Protein AF-A0A0L0QJC9-F1 (afdb_monomer_lite)

Secondary structure (DSSP, 8-state):
---SSEEEETTEEEEE-TTSPEEEEES-----B--EE-SSS-SPBPEESSTT----BSSEET--TTS----TTSEEEETHHHH--S-TTT-EEB---TTSEEEEEEEEEE--SSEEEEEEEE-TTPPSEEEEEEETT--SGGGEEEEEEE-TT--S-EEEEEE--S---SEEEEEEEEE--GGG-SSTTPEEEEEEEEEEEES--

Sequence (205 aa):
LGDGNVIIDDKGVRIVRPDGAITMQNGLMHNAYAVSADDPYYMTTTKNEVPGAEVGPVFIPGGLYGYKFRARSWYVCLKYSADGSKRKETGYLDVRDGLNAVAFQRYEFVHCARYLIFHYWPHADSGKHSLHVVNGSSDKKEDRIYFQLIEKGTSGIQKCVIDLGKPTFKKRDVTFKIGWVAAWTPSPEEEIIFRMKSVIQTDVL

Structure (mmCIF, N/CA/C/O backbone):
data_A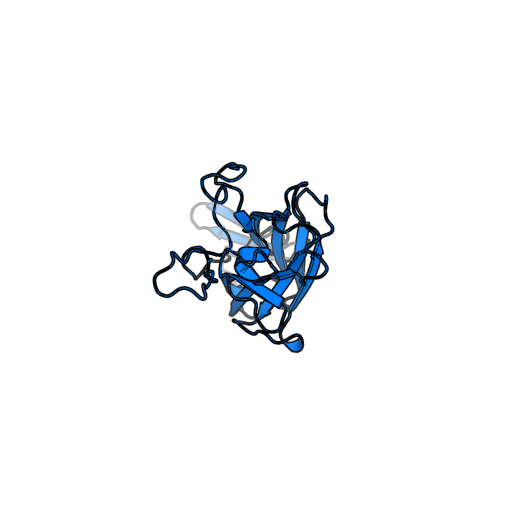F-A0A0L0QJC9-F1
#
_entry.id   AF-A0A0L0QJC9-F1
#
loop_
_atom_site.group_PDB
_atom_site.id
_atom_site.type_symbol
_atom_site.label_atom_id
_atom_site.label_alt_id
_atom_site.label_comp_id
_atom_site.label_asym_id
_atom_site.label_entity_id
_atom_site.label_seq_id
_atom_site.pdbx_PDB_ins_code
_atom_site.Cartn_x
_atom_site.Cartn_y
_atom_site.Cartn_z
_atom_site.occupancy
_atom_site.B_iso_or_equiv
_atom_site.auth_seq_id
_atom_site.auth_comp_id
_atom_site.auth_asym_id
_atom_site.auth_atom_id
_atom_site.pdbx_PDB_model_num
ATOM 1 N N . LEU A 1 1 ? -27.195 -1.781 41.575 1.00 41.09 1 LEU A N 1
ATOM 2 C CA . LEU A 1 1 ? -26.371 -2.682 40.738 1.00 41.09 1 LEU A CA 1
ATOM 3 C C . LEU A 1 1 ? -24.968 -2.094 40.677 1.00 41.09 1 LEU A C 1
ATOM 5 O O . LEU A 1 1 ? -24.803 -1.050 40.066 1.00 41.09 1 LEU A O 1
ATOM 9 N N . GLY A 1 2 ? -24.015 -2.704 41.385 1.00 43.09 2 GLY A N 1
ATOM 10 C CA . GLY A 1 2 ? -22.620 -2.259 41.482 1.00 43.09 2 GLY A CA 1
ATOM 11 C C . GLY A 1 2 ? -22.031 -2.649 42.838 1.00 43.09 2 GLY A C 1
ATOM 12 O O . GLY A 1 2 ? -22.253 -1.956 43.822 1.00 43.09 2 GLY A O 1
ATOM 13 N N . ASP A 1 3 ? -21.342 -3.786 42.892 1.00 50.53 3 ASP A N 1
ATOM 14 C CA . ASP A 1 3 ? -20.887 -4.475 44.112 1.00 50.53 3 ASP A CA 1
ATOM 15 C C . ASP A 1 3 ? -19.594 -3.868 44.701 1.00 50.53 3 ASP A C 1
ATOM 17 O O . ASP A 1 3 ? -18.608 -4.564 44.920 1.00 50.53 3 ASP A O 1
ATOM 21 N N . GLY A 1 4 ? 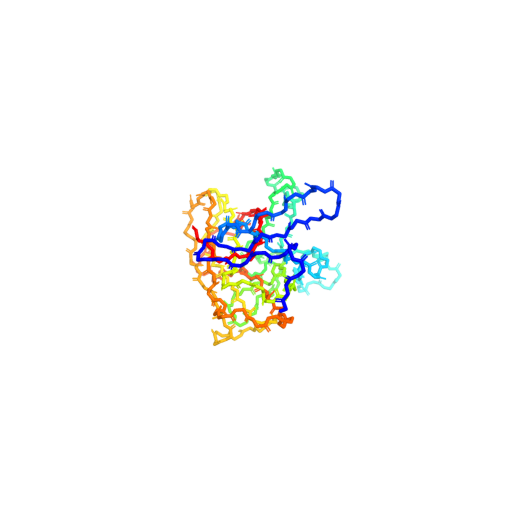-19.526 -2.532 44.818 1.00 54.06 4 GLY A N 1
ATOM 22 C CA . GLY A 1 4 ? -18.354 -1.776 45.311 1.00 54.06 4 GLY A CA 1
ATOM 23 C C . GLY A 1 4 ? -17.086 -1.841 44.436 1.00 54.06 4 GLY A C 1
ATOM 24 O O . GLY A 1 4 ? -16.210 -0.986 44.549 1.00 54.06 4 GLY A O 1
ATOM 25 N N . ASN A 1 5 ? -17.015 -2.809 43.521 1.00 57.03 5 ASN A N 1
ATOM 26 C CA . ASN A 1 5 ? -15.857 -3.135 42.689 1.00 57.03 5 ASN A CA 1
ATOM 27 C C . ASN A 1 5 ? -15.868 -2.461 41.313 1.00 57.03 5 ASN A C 1
ATOM 29 O O . ASN A 1 5 ? -14.895 -2.573 40.573 1.00 57.03 5 ASN A O 1
ATOM 33 N N . VAL A 1 6 ? -16.949 -1.761 40.963 1.00 53.41 6 VAL A N 1
ATOM 34 C CA . VAL A 1 6 ? -17.070 -0.987 39.722 1.00 53.41 6 VAL A CA 1
ATOM 35 C C . VAL A 1 6 ? -17.576 0.403 40.076 1.00 53.41 6 VAL A C 1
ATOM 37 O O . VAL A 1 6 ? -18.687 0.544 40.584 1.00 53.41 6 VAL A O 1
ATOM 40 N N . ILE A 1 7 ? -16.759 1.420 39.812 1.00 64.50 7 ILE A N 1
ATOM 41 C CA . ILE A 1 7 ? -17.127 2.830 39.973 1.00 64.50 7 ILE A CA 1
ATOM 42 C C . ILE A 1 7 ? -17.109 3.473 38.595 1.00 64.50 7 ILE A C 1
ATOM 44 O O . ILE A 1 7 ? -16.109 3.386 37.885 1.00 64.50 7 ILE A O 1
ATOM 48 N N . ILE A 1 8 ? -18.228 4.087 38.227 1.00 56.38 8 ILE A N 1
ATOM 49 C CA . ILE A 1 8 ? -18.393 4.841 36.987 1.00 56.38 8 ILE A CA 1
ATOM 50 C C . ILE A 1 8 ? -18.648 6.286 37.405 1.00 56.38 8 ILE A C 1
ATOM 52 O O . ILE A 1 8 ? -19.643 6.550 38.080 1.00 56.38 8 ILE A O 1
ATOM 56 N N . ASP A 1 9 ? -17.745 7.193 37.045 1.00 62.50 9 ASP A N 1
ATOM 57 C CA . ASP A 1 9 ? -17.896 8.632 37.261 1.00 62.50 9 ASP A CA 1
ATOM 58 C C . ASP A 1 9 ? -17.574 9.417 35.981 1.00 62.50 9 ASP A C 1
ATOM 60 O O . ASP A 1 9 ? -17.182 8.856 34.954 1.00 62.50 9 ASP A O 1
ATOM 64 N N . ASP A 1 10 ? -17.736 10.736 36.043 1.00 48.59 10 ASP A N 1
ATOM 65 C CA . ASP A 1 10 ? -17.517 11.672 34.936 1.00 48.59 10 ASP A CA 1
ATOM 66 C C . ASP A 1 10 ? -16.068 11.656 34.398 1.00 48.59 10 ASP A C 1
ATOM 68 O O . ASP A 1 10 ? -15.771 12.287 33.382 1.00 48.59 10 ASP A O 1
ATOM 72 N N . LYS A 1 11 ? -15.145 10.976 35.092 1.00 50.56 11 LYS A N 1
ATOM 73 C CA . LYS A 1 11 ? -13.713 10.899 34.785 1.00 50.56 11 LYS A CA 1
ATOM 74 C C . LYS A 1 11 ? -13.287 9.516 34.283 1.00 50.56 11 LYS A C 1
ATOM 76 O O . LYS A 1 11 ? -12.203 9.414 33.703 1.00 50.56 11 LYS A O 1
ATOM 81 N N . GLY A 1 12 ? -14.115 8.477 34.430 1.00 55.59 12 GLY A N 1
ATOM 82 C CA . GLY A 1 12 ? -13.840 7.162 33.858 1.00 55.59 12 GLY A CA 1
ATOM 83 C C . GLY A 1 12 ? -14.493 5.977 34.565 1.00 55.59 12 GLY A C 1
ATOM 84 O O . GLY A 1 12 ? -15.383 6.109 35.404 1.00 55.59 12 GLY A O 1
ATOM 85 N N . VAL A 1 13 ? -14.024 4.779 34.203 1.00 63.44 13 VAL A N 1
ATOM 86 C CA . VAL A 1 13 ? -14.438 3.514 34.828 1.00 63.44 13 VAL A CA 1
ATOM 87 C C . VAL A 1 13 ? -13.283 2.966 35.660 1.00 63.44 13 VAL A C 1
ATOM 89 O O . VAL A 1 13 ? -12.171 2.776 35.170 1.00 63.44 13 VAL A O 1
ATOM 92 N N . ARG A 1 14 ? -13.532 2.674 36.933 1.00 60.28 14 ARG A N 1
ATOM 93 C CA . ARG A 1 14 ? -12.572 2.016 37.825 1.00 60.28 14 ARG A CA 1
ATOM 94 C C . ARG A 1 14 ? -13.092 0.633 38.188 1.00 60.28 14 ARG A C 1
ATOM 96 O O . ARG A 1 14 ? -14.163 0.536 38.783 1.00 60.28 14 ARG A O 1
ATOM 103 N N . ILE A 1 15 ? -12.323 -0.414 37.873 1.00 65.75 15 ILE A N 1
ATOM 104 C CA . ILE A 1 15 ? -12.608 -1.784 38.327 1.00 65.75 15 ILE A CA 1
ATOM 105 C C . ILE A 1 15 ? -11.536 -2.181 39.338 1.00 65.75 15 ILE A C 1
ATOM 107 O O . ILE A 1 15 ? -10.345 -2.210 39.019 1.00 65.75 15 ILE A O 1
ATOM 111 N N . VAL A 1 16 ? -11.957 -2.469 40.565 1.00 62.31 16 VAL A N 1
ATOM 112 C CA . VAL A 1 16 ? -11.080 -2.991 41.615 1.00 62.31 16 VAL A CA 1
ATOM 113 C C . VAL A 1 16 ? -11.268 -4.499 41.654 1.00 62.31 16 VAL A C 1
ATOM 115 O O . VAL A 1 16 ? -12.382 -4.991 41.836 1.00 62.31 16 VAL A O 1
ATOM 118 N N . ARG A 1 17 ? -10.187 -5.240 41.415 1.00 55.62 17 ARG A N 1
ATOM 119 C CA . ARG A 1 17 ? -10.195 -6.697 41.515 1.00 55.62 17 ARG A CA 1
ATOM 120 C C . ARG A 1 17 ? -10.139 -7.131 42.989 1.00 55.62 17 ARG A C 1
ATOM 122 O O . ARG A 1 17 ? -9.607 -6.392 43.818 1.00 55.62 17 ARG A O 1
ATOM 129 N N . PRO A 1 18 ? -10.623 -8.341 43.325 1.00 59.59 18 PRO A N 1
ATOM 130 C CA . PRO A 1 18 ? -10.586 -8.862 44.697 1.00 59.59 18 PRO A CA 1
ATOM 131 C C . PRO A 1 18 ? -9.177 -8.992 45.299 1.00 59.59 18 PRO A C 1
ATOM 133 O O . PRO A 1 18 ? -9.032 -9.043 46.514 1.00 59.59 18 PRO A O 1
ATOM 136 N N . ASP A 1 19 ? -8.145 -9.044 44.455 1.00 59.97 19 ASP A N 1
ATOM 137 C CA . ASP A 1 19 ? -6.726 -9.105 44.832 1.00 59.97 19 ASP A CA 1
ATOM 138 C C . ASP A 1 19 ? -6.109 -7.720 45.119 1.00 59.97 19 ASP A C 1
ATOM 140 O O . ASP A 1 19 ? -4.910 -7.612 45.369 1.00 59.97 19 ASP A O 1
ATOM 144 N N . GLY A 1 20 ? -6.909 -6.650 45.078 1.00 48.81 20 GLY A N 1
ATOM 145 C CA . GLY A 1 20 ? -6.451 -5.275 45.275 1.00 48.81 20 GLY A CA 1
ATOM 146 C C . GLY A 1 20 ? -5.827 -4.641 44.031 1.00 48.81 20 GLY A C 1
ATOM 147 O O . GLY A 1 20 ? -5.432 -3.475 44.083 1.00 48.81 20 GLY A O 1
ATOM 148 N N . ALA A 1 21 ? -5.766 -5.348 42.896 1.00 48.47 21 ALA A N 1
ATOM 149 C CA . ALA A 1 21 ? -5.339 -4.748 41.642 1.00 48.47 21 ALA A CA 1
ATOM 150 C C . ALA A 1 21 ? -6.399 -3.751 41.152 1.00 48.47 21 ALA A C 1
ATOM 152 O O . ALA A 1 21 ? -7.556 -4.093 40.888 1.00 48.47 21 ALA A O 1
ATOM 153 N N . ILE A 1 22 ? -5.991 -2.492 41.016 1.00 50.50 22 ILE A N 1
ATOM 154 C CA . ILE A 1 22 ? -6.840 -1.415 40.517 1.00 50.50 22 ILE A CA 1
ATOM 155 C C . ILE A 1 22 ? -6.596 -1.289 39.015 1.00 50.50 22 ILE A C 1
ATOM 157 O O . ILE A 1 22 ? -5.484 -0.984 38.590 1.00 50.50 22 ILE A O 1
ATOM 161 N N . THR A 1 23 ? -7.637 -1.476 38.205 1.00 52.53 23 THR A N 1
ATOM 162 C CA . THR A 1 23 ? -7.620 -1.013 36.815 1.00 52.53 23 THR A CA 1
ATOM 163 C C . THR A 1 23 ? -8.352 0.328 36.747 1.00 52.53 23 THR A C 1
ATOM 165 O O . THR A 1 23 ? -9.489 0.463 37.210 1.00 52.53 23 THR A O 1
ATOM 168 N N . MET A 1 24 ? -7.669 1.354 36.241 1.00 46.84 24 MET A N 1
ATOM 169 C CA . MET A 1 24 ? -8.235 2.688 36.040 1.00 46.84 24 MET A CA 1
ATOM 170 C C . MET A 1 24 ? -8.365 2.948 34.544 1.00 46.84 24 MET A C 1
ATOM 172 O O . MET A 1 24 ? -7.367 2.995 33.828 1.00 46.84 24 MET A O 1
ATOM 176 N N . GLN A 1 25 ? -9.596 3.143 34.085 1.00 52.25 25 GLN A N 1
ATOM 177 C CA . GLN A 1 25 ? -9.918 3.567 32.732 1.00 52.25 25 GLN A CA 1
ATOM 178 C C . GLN A 1 25 ? -10.130 5.084 32.740 1.00 52.25 25 GLN A C 1
ATOM 180 O O . GLN A 1 25 ? -11.260 5.563 32.717 1.00 52.25 25 GLN A O 1
ATOM 185 N N . ASN A 1 26 ? -9.036 5.846 32.777 1.00 39.53 26 ASN A N 1
ATOM 186 C CA . ASN A 1 26 ? -9.072 7.244 32.342 1.00 39.53 26 ASN A CA 1
ATOM 187 C C . ASN A 1 26 ? -9.159 7.211 30.818 1.00 39.53 26 ASN A C 1
ATOM 189 O O . ASN A 1 26 ? -8.298 6.590 30.202 1.00 39.53 26 ASN A O 1
ATOM 193 N N . GLY A 1 27 ? -10.182 7.831 30.226 1.00 41.50 27 GLY A N 1
ATOM 194 C CA . GLY A 1 27 ? -10.553 7.795 28.799 1.00 41.50 27 GLY A CA 1
ATOM 195 C C . GLY A 1 27 ? -9.517 8.251 27.749 1.00 41.50 27 GLY A C 1
ATOM 196 O O . GLY A 1 27 ? -9.894 8.874 26.767 1.00 41.50 27 GLY A O 1
ATOM 197 N N . LEU A 1 28 ? -8.234 7.931 27.914 1.00 41.94 28 LEU A N 1
ATOM 198 C CA . LEU A 1 28 ? -7.121 8.121 26.987 1.00 41.94 28 LEU A CA 1
ATOM 199 C C . LEU A 1 28 ? -6.182 6.906 27.065 1.00 41.94 28 LEU A C 1
ATOM 201 O O . LEU A 1 28 ? -4.989 7.030 27.334 1.00 41.94 28 LEU A O 1
ATOM 205 N N . MET A 1 29 ? -6.700 5.700 26.835 1.00 42.31 29 MET A N 1
ATOM 206 C CA . MET A 1 29 ? -5.805 4.643 26.376 1.00 42.31 29 MET A CA 1
ATOM 207 C C . MET A 1 29 ? -5.507 4.912 24.902 1.00 42.31 29 MET A C 1
ATOM 209 O O . MET A 1 29 ? -6.421 4.908 24.077 1.00 42.31 29 MET A O 1
ATOM 213 N N . HIS A 1 30 ? -4.232 5.102 24.554 1.00 45.22 30 HIS A N 1
ATOM 214 C CA . HIS A 1 30 ? -3.764 4.904 23.182 1.00 45.22 30 HIS A CA 1
ATOM 215 C C . HIS A 1 30 ? -3.803 3.396 22.889 1.00 45.22 30 HIS A C 1
ATOM 217 O O . HIS A 1 30 ? -2.777 2.722 22.815 1.00 45.22 30 HIS A O 1
ATOM 223 N N . ASN A 1 31 ? -5.015 2.843 22.830 1.00 53.09 31 ASN A N 1
ATOM 224 C CA . ASN A 1 31 ? -5.248 1.452 22.492 1.00 53.09 31 ASN A CA 1
ATOM 225 C C . ASN A 1 31 ? -5.056 1.315 20.993 1.00 53.09 31 ASN A C 1
ATOM 227 O O . ASN A 1 31 ? -5.989 1.506 20.221 1.00 53.09 31 ASN A O 1
ATOM 231 N N . ALA A 1 32 ? -3.830 0.995 20.590 1.00 59.75 32 ALA A N 1
ATOM 232 C CA . ALA A 1 32 ? -3.594 0.423 19.280 1.00 59.75 32 ALA A CA 1
ATOM 233 C C . ALA A 1 32 ? -4.228 -0.975 19.269 1.00 59.75 32 ALA A C 1
ATOM 235 O O . ALA A 1 32 ? -3.662 -1.921 19.820 1.00 59.75 32 ALA A O 1
ATOM 236 N N . TYR A 1 33 ? -5.422 -1.109 18.689 1.00 68.88 33 TYR A N 1
ATOM 237 C CA . TYR A 1 33 ? -6.031 -2.431 18.534 1.00 68.88 33 TYR A CA 1
ATOM 238 C C . TYR A 1 33 ? -5.336 -3.193 17.406 1.00 68.88 33 TYR A C 1
ATOM 240 O O . TYR A 1 33 ? -4.938 -2.608 16.392 1.00 68.88 33 TYR A O 1
ATOM 248 N N . ALA A 1 34 ? -5.190 -4.504 17.603 1.00 71.19 34 ALA A N 1
ATOM 249 C CA . ALA A 1 34 ? -4.498 -5.374 16.668 1.00 71.19 34 ALA A CA 1
ATOM 250 C C . ALA A 1 34 ? -5.181 -5.369 15.292 1.00 71.19 34 ALA A C 1
ATOM 252 O O . ALA A 1 34 ? -6.402 -5.504 15.175 1.00 71.19 34 ALA A O 1
ATOM 253 N N . VAL A 1 35 ? -4.361 -5.243 14.255 1.00 74.69 35 VAL A N 1
ATOM 254 C CA . VAL A 1 35 ? -4.733 -5.454 12.859 1.00 74.69 35 VAL A CA 1
ATOM 255 C C . VAL A 1 35 ? -3.856 -6.591 12.360 1.00 74.69 35 VAL A C 1
ATOM 257 O O . VAL A 1 35 ? -2.631 -6.505 12.454 1.00 74.69 35 VAL A O 1
ATOM 260 N N . SER A 1 36 ? -4.474 -7.667 11.882 1.00 79.69 36 SER A N 1
ATOM 261 C CA . SER A 1 36 ? -3.742 -8.853 11.437 1.00 79.69 36 SER A CA 1
ATOM 262 C C . SER A 1 36 ? -3.551 -8.799 9.930 1.00 79.69 36 SER A C 1
ATOM 264 O O . SER A 1 36 ? -4.476 -8.467 9.193 1.00 79.69 36 SER A O 1
ATOM 266 N N . ALA A 1 37 ? -2.342 -9.111 9.474 1.00 74.69 37 ALA A N 1
ATOM 267 C CA . ALA A 1 37 ? -2.100 -9.415 8.072 1.00 74.69 37 ALA A CA 1
ATOM 268 C C . ALA A 1 37 ? -2.636 -10.829 7.801 1.00 74.69 37 ALA A C 1
ATOM 270 O O . ALA A 1 37 ? -2.239 -11.760 8.498 1.00 74.69 37 ALA A O 1
ATOM 271 N N . ASP A 1 38 ? -3.567 -10.959 6.855 1.00 58.97 38 ASP A N 1
ATOM 272 C CA . ASP A 1 38 ? -4.313 -12.210 6.620 1.00 58.97 38 ASP A CA 1
ATOM 273 C C . ASP A 1 38 ? -3.663 -13.093 5.538 1.00 58.97 38 ASP A C 1
ATOM 275 O O . ASP A 1 38 ? -3.810 -14.312 5.536 1.00 58.97 38 ASP A O 1
ATOM 279 N N . ASP A 1 39 ? -2.874 -12.490 4.644 1.00 58.28 39 ASP A N 1
ATOM 280 C CA . ASP A 1 39 ? -2.209 -13.210 3.557 1.00 58.28 39 ASP A CA 1
ATOM 281 C C . ASP A 1 39 ? -0.754 -13.569 3.889 1.00 58.28 39 ASP A C 1
ATOM 283 O O . ASP A 1 39 ? -0.073 -12.797 4.581 1.00 58.28 39 ASP A O 1
ATOM 287 N N . PRO A 1 40 ? -0.219 -14.671 3.317 1.00 54.88 40 PRO A N 1
ATOM 288 C CA . PRO A 1 40 ? 1.224 -14.843 3.195 1.00 54.88 40 PRO A CA 1
ATOM 289 C C . PRO A 1 40 ? 1.835 -13.620 2.497 1.00 54.88 40 PRO A C 1
ATOM 291 O O . PRO A 1 40 ? 1.197 -12.985 1.658 1.00 54.88 40 PRO A O 1
ATOM 294 N N . TYR A 1 41 ? 3.073 -13.276 2.859 1.00 54.97 41 TYR A N 1
ATOM 295 C CA . TYR A 1 41 ? 3.748 -12.095 2.326 1.00 54.97 41 TYR A CA 1
ATOM 296 C C . TYR A 1 41 ? 3.644 -12.037 0.784 1.00 54.97 41 TYR A C 1
ATOM 298 O O . TYR A 1 41 ? 3.997 -13.006 0.113 1.00 54.97 41 TYR A O 1
ATOM 306 N N . TYR A 1 42 ? 3.214 -10.880 0.255 1.00 66.00 42 TYR A N 1
ATOM 307 C CA . TYR A 1 42 ? 3.093 -10.518 -1.173 1.00 66.00 42 TYR A CA 1
ATOM 308 C C . TYR A 1 42 ? 1.917 -11.146 -1.937 1.00 66.00 42 TYR A C 1
ATOM 310 O O . TYR A 1 42 ? 2.008 -12.242 -2.482 1.00 66.00 42 TYR A O 1
ATOM 318 N N . MET A 1 43 ? 0.836 -10.378 -2.093 1.00 78.19 43 MET A N 1
ATOM 319 C CA . MET A 1 43 ? -0.350 -10.842 -2.826 1.00 78.19 43 MET A CA 1
ATOM 320 C C . MET A 1 43 ? -0.205 -10.827 -4.352 1.00 78.19 43 MET A C 1
ATOM 322 O O . MET A 1 43 ? -0.816 -11.645 -5.032 1.00 78.19 43 MET A O 1
ATOM 326 N N . THR A 1 44 ? 0.546 -9.871 -4.908 1.00 88.50 44 THR A N 1
ATOM 327 C CA . THR A 1 44 ? 0.688 -9.746 -6.367 1.00 88.50 44 THR A CA 1
ATOM 328 C C . THR A 1 44 ? 2.020 -10.322 -6.819 1.00 88.50 44 THR A C 1
ATOM 330 O O . THR A 1 44 ? 3.080 -9.915 -6.334 1.00 88.50 44 THR A O 1
ATOM 333 N N . THR A 1 45 ? 1.962 -11.239 -7.778 1.00 90.25 45 THR A N 1
ATOM 334 C CA . THR A 1 45 ? 3.122 -11.835 -8.449 1.00 90.25 45 THR A CA 1
ATOM 335 C C . THR A 1 45 ? 3.315 -11.174 -9.812 1.00 90.25 45 THR A C 1
ATOM 337 O O . THR A 1 45 ? 2.344 -10.826 -10.483 1.00 90.25 45 THR A O 1
ATOM 340 N N . THR A 1 46 ? 4.565 -10.990 -10.226 1.00 89.50 46 THR A N 1
ATOM 341 C CA . THR A 1 46 ? 4.909 -10.607 -11.596 1.00 89.50 46 THR A CA 1
ATOM 342 C C . THR A 1 46 ? 4.424 -11.669 -12.584 1.00 89.50 46 THR A C 1
ATOM 344 O O . THR A 1 46 ? 4.186 -12.825 -12.230 1.00 89.50 46 THR A O 1
ATOM 347 N N . LYS A 1 47 ? 4.272 -11.284 -13.849 1.00 88.94 47 LYS A N 1
ATOM 348 C CA . LYS A 1 47 ? 3.879 -12.198 -14.923 1.00 88.94 47 LYS A CA 1
ATOM 349 C C . LYS A 1 47 ? 4.784 -11.976 -16.125 1.00 88.94 47 LYS A C 1
ATOM 351 O O . LYS A 1 47 ? 5.191 -10.845 -16.372 1.00 88.94 47 LYS A O 1
ATOM 356 N N . ASN A 1 48 ? 5.094 -13.043 -16.856 1.00 85.81 48 ASN A N 1
ATOM 357 C CA . ASN A 1 48 ? 5.952 -12.994 -18.035 1.00 85.81 48 ASN A CA 1
ATOM 358 C C . ASN A 1 48 ? 5.238 -13.572 -19.270 1.00 85.81 48 ASN A C 1
ATOM 360 O O . ASN A 1 48 ? 4.407 -14.473 -19.142 1.00 85.81 48 ASN A O 1
ATOM 364 N N . GLU A 1 49 ? 5.560 -13.048 -20.449 1.00 84.50 49 GLU A N 1
ATOM 365 C CA . GLU A 1 49 ? 5.132 -13.554 -21.756 1.00 84.50 49 GLU A CA 1
ATOM 366 C C . GLU A 1 49 ? 5.820 -14.876 -22.114 1.00 84.50 49 GLU A C 1
ATOM 368 O O . GLU A 1 49 ? 5.245 -15.686 -22.839 1.00 84.50 49 GLU A O 1
ATOM 373 N N . VAL A 1 50 ? 7.032 -15.113 -21.597 1.00 80.94 50 VAL A N 1
ATOM 374 C CA . VAL A 1 50 ? 7.801 -16.338 -21.838 1.00 80.94 50 VAL A CA 1
ATOM 375 C C . VAL A 1 50 ? 7.279 -17.472 -20.943 1.00 80.94 50 VAL A C 1
ATOM 377 O O . VAL A 1 50 ? 7.387 -17.382 -19.714 1.00 80.94 50 VAL A O 1
ATOM 380 N N . PRO A 1 51 ? 6.750 -18.571 -21.515 1.00 74.19 51 PRO A N 1
ATOM 381 C CA . PRO A 1 51 ? 6.315 -19.724 -20.734 1.00 74.19 51 PRO A CA 1
ATOM 382 C C . PRO A 1 51 ? 7.478 -20.323 -19.932 1.00 74.19 51 PRO A C 1
ATOM 384 O O . PRO A 1 51 ? 8.532 -20.620 -20.487 1.00 74.19 51 PRO A O 1
ATOM 387 N N . GLY A 1 52 ? 7.283 -20.515 -18.625 1.00 69.00 52 GLY A N 1
ATOM 388 C CA . GLY A 1 52 ? 8.294 -21.096 -17.733 1.00 69.00 52 GLY A CA 1
ATOM 389 C C . GLY A 1 52 ? 9.348 -20.116 -17.205 1.00 69.00 52 GLY A C 1
ATOM 390 O O . GLY A 1 52 ? 10.230 -20.543 -16.464 1.00 69.00 52 GLY A O 1
ATOM 391 N N . ALA A 1 53 ? 9.264 -18.822 -17.539 1.00 77.50 53 ALA A N 1
ATOM 392 C CA . ALA A 1 53 ? 10.081 -17.807 -16.881 1.00 77.50 53 ALA A CA 1
ATOM 393 C C . ALA A 1 53 ? 9.726 -17.697 -15.389 1.00 77.50 53 ALA A C 1
ATOM 395 O O . ALA A 1 53 ? 8.565 -17.842 -14.998 1.00 77.50 53 ALA A O 1
ATOM 396 N N . GLU A 1 54 ? 10.737 -17.432 -14.562 1.00 68.75 54 GLU A N 1
ATOM 397 C CA . GLU A 1 54 ? 10.561 -17.283 -13.120 1.00 68.75 54 GLU A CA 1
ATOM 39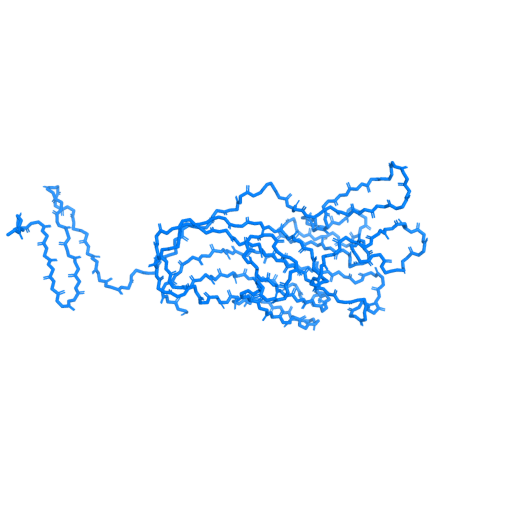8 C C . GLU A 1 54 ? 9.649 -16.082 -12.824 1.00 68.75 54 GLU A C 1
ATOM 400 O O . GLU A 1 54 ? 9.913 -14.950 -13.236 1.00 68.75 54 GLU A O 1
ATOM 405 N N . VAL A 1 55 ? 8.549 -16.350 -12.123 1.00 79.50 55 VAL A N 1
ATOM 406 C CA . VAL A 1 55 ? 7.634 -15.336 -11.596 1.00 79.50 55 VAL A CA 1
ATOM 407 C C . VAL A 1 55 ? 7.848 -15.216 -10.095 1.00 79.50 55 VAL A C 1
ATOM 409 O O . VAL A 1 55 ? 8.114 -16.203 -9.412 1.00 79.50 55 VAL A O 1
ATOM 412 N N . GLY A 1 56 ? 7.739 -14.000 -9.573 1.00 84.31 56 GLY A N 1
ATOM 413 C CA . GLY A 1 56 ? 8.027 -13.716 -8.1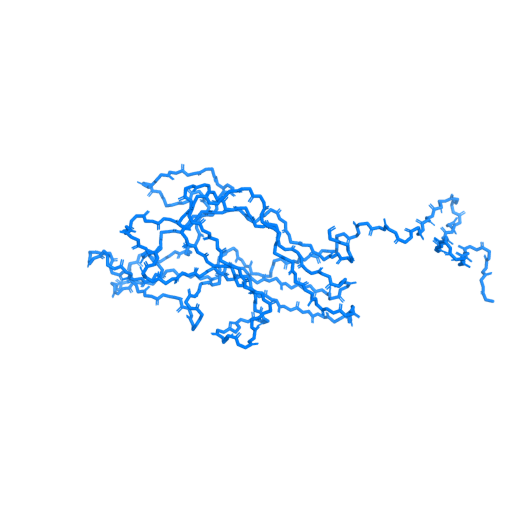73 1.00 84.31 56 GLY A CA 1
ATOM 414 C C . GLY A 1 56 ? 7.135 -12.613 -7.624 1.00 84.31 56 GLY A C 1
ATOM 415 O O . GLY A 1 56 ? 6.420 -11.956 -8.380 1.00 84.31 56 GLY A O 1
ATOM 416 N N . PRO A 1 57 ? 7.133 -12.399 -6.304 1.00 89.12 57 PRO A N 1
ATOM 417 C CA . PRO A 1 57 ? 6.363 -11.316 -5.716 1.00 89.12 57 PRO A CA 1
ATOM 418 C C . PRO A 1 57 ? 6.802 -9.966 -6.291 1.00 89.12 57 PRO A C 1
ATOM 420 O O . PRO A 1 57 ? 7.990 -9.728 -6.497 1.00 89.12 57 PRO A O 1
ATOM 423 N N . VAL A 1 58 ? 5.845 -9.070 -6.541 1.00 90.69 58 VAL A N 1
ATOM 424 C CA . VAL A 1 58 ? 6.134 -7.737 -7.098 1.00 90.69 58 VAL A CA 1
ATOM 425 C C . VAL A 1 58 ? 7.015 -6.919 -6.150 1.00 90.69 58 VAL A C 1
ATOM 427 O O . VAL A 1 58 ? 7.946 -6.242 -6.581 1.00 90.69 58 VAL A O 1
ATOM 430 N N . PHE A 1 59 ? 6.741 -7.002 -4.848 1.00 91.19 59 PHE A N 1
ATOM 431 C CA . PHE A 1 59 ? 7.538 -6.363 -3.809 1.00 91.19 59 PHE A CA 1
ATOM 432 C C . PHE A 1 59 ? 8.401 -7.400 -3.102 1.00 91.19 59 PHE A C 1
ATOM 434 O O . PHE A 1 59 ? 7.877 -8.312 -2.478 1.00 91.19 59 PHE A O 1
ATOM 441 N N . ILE A 1 60 ? 9.721 -7.248 -3.160 1.00 88.75 60 ILE A N 1
ATOM 442 C CA . ILE A 1 60 ? 10.673 -8.218 -2.607 1.00 88.75 60 ILE A CA 1
ATOM 443 C C . ILE A 1 60 ? 11.435 -7.586 -1.431 1.00 88.75 60 ILE A C 1
ATOM 445 O O . ILE A 1 60 ? 11.963 -6.477 -1.577 1.00 88.75 60 ILE A O 1
ATOM 449 N N . PRO A 1 61 ? 11.547 -8.258 -0.268 1.00 88.31 61 PRO A N 1
ATOM 450 C CA . PRO A 1 61 ? 12.401 -7.824 0.836 1.00 88.31 61 PRO A CA 1
ATOM 451 C C . PRO A 1 61 ? 13.865 -7.732 0.429 1.00 88.31 61 PRO A C 1
ATOM 453 O O . PRO A 1 61 ? 14.466 -8.714 0.004 1.00 88.31 61 PRO A O 1
ATOM 456 N N . GLY A 1 62 ? 14.466 -6.561 0.606 1.00 83.56 62 GLY A N 1
ATOM 457 C CA . GLY A 1 62 ? 15.845 -6.280 0.204 1.00 83.56 62 GLY A CA 1
ATOM 458 C C . GLY A 1 62 ? 16.042 -6.109 -1.306 1.00 83.56 62 GLY A C 1
ATOM 459 O O . GLY A 1 62 ? 17.125 -5.698 -1.719 1.00 83.56 62 GLY A O 1
ATOM 460 N N . GLY A 1 63 ? 14.994 -6.336 -2.104 1.00 82.00 63 GLY A N 1
ATOM 461 C CA . GLY A 1 63 ? 15.005 -6.238 -3.559 1.00 82.00 63 GLY A CA 1
ATOM 462 C C . GLY A 1 63 ? 15.576 -7.454 -4.282 1.00 82.00 63 GLY A C 1
ATOM 463 O O . GLY A 1 63 ? 15.828 -8.504 -3.694 1.00 82.00 63 GLY A O 1
ATOM 464 N N . LEU A 1 64 ? 15.724 -7.304 -5.597 1.00 70.38 64 LEU A N 1
ATOM 465 C CA . LEU A 1 64 ? 16.192 -8.358 -6.493 1.00 70.38 64 LEU A CA 1
ATOM 466 C C . LEU A 1 64 ? 17.700 -8.577 -6.342 1.00 70.38 64 LEU A C 1
ATOM 468 O O . LEU A 1 64 ? 18.488 -7.629 -6.323 1.00 70.38 64 LEU A O 1
ATOM 472 N N . TYR A 1 65 ? 18.101 -9.845 -6.268 1.00 56.94 65 TYR A N 1
ATOM 473 C CA . TYR A 1 65 ? 19.507 -10.239 -6.275 1.00 56.94 65 TYR A CA 1
ATOM 474 C 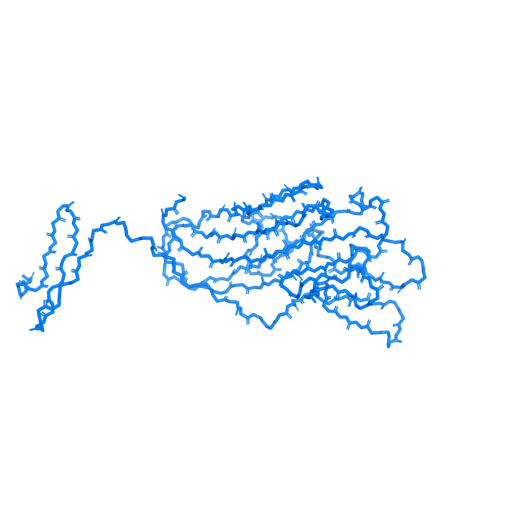C . TYR A 1 65 ? 20.180 -9.753 -7.572 1.00 56.94 65 TYR A C 1
ATOM 476 O O . TYR A 1 65 ? 19.646 -9.953 -8.659 1.00 56.94 65 TYR A O 1
ATOM 484 N N . GLY A 1 66 ? 21.326 -9.073 -7.462 1.00 58.09 66 GLY A N 1
ATOM 485 C CA . GLY A 1 66 ? 22.027 -8.465 -8.606 1.00 58.09 66 GLY A CA 1
ATOM 486 C C . GLY A 1 66 ? 21.622 -7.019 -8.940 1.00 58.09 66 GLY A C 1
ATOM 487 O O . GLY A 1 66 ? 22.301 -6.377 -9.737 1.00 58.09 66 GLY A O 1
ATOM 488 N N . TYR A 1 67 ? 20.586 -6.475 -8.295 1.00 60.41 67 TYR A N 1
ATOM 489 C CA . TYR A 1 67 ? 20.278 -5.038 -8.266 1.00 60.41 67 TYR A CA 1
ATOM 490 C C . TYR A 1 67 ? 20.704 -4.438 -6.914 1.00 60.41 67 TYR A C 1
ATOM 492 O O . TYR A 1 67 ? 21.177 -5.172 -6.047 1.00 60.41 67 TYR A O 1
ATOM 500 N N . LYS A 1 68 ? 20.621 -3.108 -6.731 1.00 64.06 68 LYS A N 1
ATOM 501 C CA . LYS A 1 68 ? 21.090 -2.391 -5.523 1.00 64.06 68 LYS A CA 1
ATOM 502 C C . LYS A 1 68 ? 20.470 -2.979 -4.247 1.00 64.06 68 LYS A C 1
ATOM 504 O O . LYS A 1 68 ? 19.404 -2.553 -3.813 1.00 64.06 68 LYS A O 1
ATOM 509 N N . PHE A 1 69 ? 21.152 -3.953 -3.647 1.00 63.25 69 PHE A N 1
ATOM 510 C CA . PHE A 1 69 ? 20.615 -4.724 -2.535 1.00 63.25 69 PHE A CA 1
ATOM 511 C C . PHE A 1 69 ? 20.410 -3.814 -1.327 1.00 63.25 69 PHE A C 1
ATOM 513 O O . PHE A 1 69 ? 21.328 -3.117 -0.886 1.00 63.25 69 PHE A O 1
ATOM 520 N N . ARG A 1 70 ? 19.192 -3.811 -0.787 1.00 72.56 70 ARG A N 1
ATOM 521 C CA . ARG A 1 70 ? 18.837 -3.027 0.399 1.00 72.56 70 ARG A CA 1
ATOM 522 C C . ARG A 1 70 ? 18.716 -3.946 1.605 1.00 72.56 70 ARG A C 1
ATOM 524 O O . ARG A 1 70 ? 18.569 -5.160 1.489 1.00 72.56 70 ARG A O 1
ATOM 531 N N . ALA A 1 71 ? 18.747 -3.366 2.804 1.00 77.44 71 ALA A N 1
ATOM 532 C CA . ALA A 1 71 ? 18.437 -4.123 4.012 1.00 77.44 71 ALA A CA 1
ATOM 533 C C . ALA A 1 71 ? 17.072 -4.822 3.858 1.00 77.44 71 ALA A C 1
ATOM 535 O O . ALA A 1 71 ? 16.107 -4.173 3.454 1.00 77.44 71 ALA A O 1
ATOM 536 N N . ARG A 1 72 ? 16.979 -6.106 4.241 1.00 79.44 72 ARG A N 1
ATOM 537 C CA . ARG A 1 72 ? 15.773 -6.956 4.090 1.00 79.44 72 ARG A CA 1
ATOM 538 C C . ARG A 1 72 ? 14.496 -6.395 4.727 1.00 79.44 72 ARG A C 1
ATOM 540 O O . ARG A 1 72 ? 13.411 -6.884 4.468 1.00 79.44 72 ARG A O 1
ATOM 547 N N . SER A 1 73 ? 14.608 -5.368 5.559 1.00 82.88 73 SER A N 1
ATOM 548 C CA . SER A 1 73 ? 13.468 -4.641 6.117 1.00 82.88 73 SER A CA 1
ATOM 549 C C . SER A 1 73 ? 12.811 -3.657 5.140 1.00 82.88 73 SER A C 1
ATOM 551 O O . SER A 1 73 ? 11.795 -3.076 5.504 1.00 82.88 73 SER A O 1
ATOM 553 N N . TRP A 1 74 ? 13.378 -3.416 3.952 1.00 90.06 74 TRP A N 1
ATOM 554 C CA . TRP A 1 74 ? 12.756 -2.651 2.862 1.00 90.06 74 TRP A CA 1
ATOM 555 C C . TRP A 1 74 ? 12.112 -3.577 1.838 1.00 90.06 74 TRP A C 1
ATOM 557 O O . TRP A 1 74 ? 12.747 -4.525 1.394 1.00 90.06 74 TRP A O 1
ATOM 567 N N . TYR A 1 75 ? 10.901 -3.246 1.412 1.00 92.25 75 TYR A N 1
ATOM 568 C CA . TYR A 1 75 ? 10.275 -3.810 0.225 1.00 92.25 75 TYR A CA 1
ATOM 569 C C . TYR A 1 75 ? 10.683 -2.995 -0.992 1.00 92.25 75 TYR A C 1
ATOM 571 O O . TYR A 1 75 ? 10.682 -1.763 -0.933 1.00 92.25 75 TYR A O 1
ATOM 579 N N . VAL A 1 76 ? 11.034 -3.678 -2.078 1.00 92.25 76 VAL A N 1
ATOM 580 C CA . VAL A 1 76 ? 11.477 -3.055 -3.327 1.00 92.25 76 VAL A CA 1
ATOM 581 C C . VAL A 1 76 ? 10.732 -3.686 -4.497 1.00 92.25 76 VAL A C 1
ATOM 583 O O . VAL A 1 76 ? 10.611 -4.907 -4.559 1.00 92.25 76 VAL A O 1
ATOM 586 N N . CYS A 1 77 ? 10.255 -2.859 -5.421 1.00 91.06 77 CYS A N 1
ATOM 587 C CA . CYS A 1 77 ? 9.671 -3.268 -6.698 1.00 91.06 77 CYS A CA 1
ATOM 588 C C . CYS A 1 77 ? 10.310 -2.453 -7.815 1.00 91.06 77 CYS A C 1
ATOM 590 O O . CYS A 1 77 ? 10.321 -1.226 -7.730 1.00 91.06 77 CYS A O 1
ATOM 592 N N . LEU A 1 78 ? 10.758 -3.101 -8.888 1.00 90.00 78 LEU A N 1
ATOM 593 C CA . LEU A 1 78 ? 11.066 -2.414 -10.141 1.00 90.00 78 LEU A CA 1
ATOM 594 C C . LEU A 1 78 ? 9.746 -2.146 -10.868 1.00 90.00 78 LEU A C 1
ATOM 596 O O . LEU A 1 78 ? 9.021 -3.082 -11.184 1.00 90.00 78 LEU A O 1
ATOM 600 N N . LYS A 1 79 ? 9.393 -0.884 -11.134 1.00 91.62 79 LYS A N 1
ATOM 601 C CA . LYS A 1 79 ? 8.066 -0.552 -11.695 1.00 91.62 79 LYS A CA 1
ATOM 602 C C . LYS A 1 79 ? 7.764 -1.313 -12.993 1.00 91.62 79 LYS A C 1
ATOM 604 O O . LYS A 1 79 ? 6.668 -1.852 -13.139 1.00 91.62 79 LYS A O 1
ATOM 609 N N . TYR A 1 80 ? 8.762 -1.437 -13.873 1.00 87.50 80 TYR A N 1
ATOM 610 C CA . TYR A 1 80 ? 8.615 -2.136 -15.153 1.00 87.50 80 TYR A CA 1
ATOM 611 C C . TYR A 1 80 ? 8.277 -3.624 -15.027 1.00 87.50 80 TYR A C 1
ATOM 613 O O . TYR A 1 80 ? 7.645 -4.178 -15.924 1.00 87.50 80 TYR A O 1
ATOM 621 N N . SER A 1 81 ? 8.688 -4.288 -13.937 1.00 87.50 81 SER A N 1
ATOM 622 C CA . SER A 1 81 ? 8.415 -5.718 -13.758 1.00 87.50 81 SER A CA 1
ATOM 623 C C . SER A 1 81 ? 6.957 -5.997 -13.400 1.00 87.50 81 SER A C 1
ATOM 625 O O . SER A 1 81 ? 6.541 -7.152 -13.413 1.00 87.50 81 SER A O 1
ATOM 627 N N . ALA A 1 82 ? 6.195 -4.954 -13.060 1.00 90.25 82 ALA A N 1
ATOM 628 C CA . ALA A 1 82 ? 4.785 -5.056 -12.714 1.00 90.25 82 ALA A CA 1
ATOM 629 C C . ALA A 1 82 ? 3.853 -4.255 -13.634 1.00 90.25 82 ALA A C 1
ATOM 631 O O . ALA A 1 82 ? 2.672 -4.574 -13.684 1.00 90.25 82 ALA A O 1
ATOM 632 N N . ASP A 1 83 ? 4.345 -3.250 -14.366 1.00 89.50 83 ASP A N 1
ATOM 633 C CA . ASP A 1 83 ? 3.545 -2.519 -15.359 1.00 89.50 83 ASP A CA 1
ATOM 634 C C . ASP A 1 83 ? 3.840 -2.886 -16.822 1.00 89.50 83 ASP A C 1
ATOM 636 O O . ASP A 1 83 ? 3.226 -2.327 -17.733 1.00 89.50 83 ASP A O 1
ATOM 640 N N . GLY A 1 84 ? 4.799 -3.786 -17.064 1.00 84.00 84 GLY A N 1
ATOM 641 C CA . GLY A 1 84 ? 5.224 -4.189 -18.406 1.00 84.00 84 GLY A CA 1
ATOM 642 C C . GLY A 1 84 ? 5.852 -3.058 -19.231 1.00 84.00 84 GLY A C 1
ATOM 643 O O . GLY A 1 84 ? 6.053 -3.198 -20.442 1.00 84.00 84 GLY A O 1
ATOM 644 N N . SER A 1 85 ? 6.168 -1.907 -18.623 1.00 76.62 85 SER A N 1
ATOM 645 C CA . SER A 1 85 ? 6.686 -0.749 -19.348 1.00 76.62 85 SER A CA 1
ATOM 646 C C . SER A 1 85 ? 8.143 -0.961 -19.784 1.00 76.62 85 SER A C 1
ATOM 648 O O . SER A 1 85 ? 9.109 -0.765 -19.059 1.00 76.62 85 SER A O 1
ATOM 650 N N . LYS A 1 86 ? 8.281 -1.395 -21.041 1.00 62.88 86 LYS A N 1
ATOM 651 C CA . LYS A 1 86 ? 9.451 -1.324 -21.935 1.00 62.88 86 LYS A CA 1
ATOM 652 C C . LYS A 1 86 ? 10.836 -1.469 -21.286 1.00 62.88 86 LYS A C 1
ATOM 654 O O . LYS A 1 86 ? 11.682 -0.582 -21.375 1.00 62.88 86 LYS A O 1
ATOM 659 N N . ARG A 1 87 ? 11.148 -2.707 -20.910 1.00 59.72 87 ARG A N 1
ATOM 660 C CA . ARG A 1 87 ? 12.406 -3.333 -21.338 1.00 59.72 87 ARG A CA 1
ATOM 661 C C . ARG A 1 87 ? 12.004 -4.461 -22.292 1.00 59.72 87 ARG A C 1
ATOM 663 O O . ARG A 1 87 ? 11.544 -5.497 -21.841 1.00 59.72 87 ARG A O 1
ATOM 670 N N . LYS A 1 88 ? 12.073 -4.230 -23.615 1.00 53.00 88 LYS A N 1
ATOM 671 C CA . LYS A 1 88 ? 11.593 -5.180 -24.658 1.00 53.00 88 LYS A CA 1
ATOM 672 C C . LYS A 1 88 ? 12.152 -6.605 -24.503 1.00 53.00 88 LYS A C 1
ATOM 674 O O . LYS A 1 88 ? 11.594 -7.540 -25.052 1.00 53.00 88 LYS A O 1
ATOM 679 N N . GLU A 1 89 ? 13.250 -6.742 -23.774 1.00 59.59 89 GLU A N 1
ATOM 680 C CA . GLU A 1 89 ? 13.992 -7.982 -23.571 1.00 59.59 89 GLU A CA 1
ATOM 681 C C . GLU A 1 89 ? 13.525 -8.790 -22.349 1.00 59.59 89 GLU A C 1
ATOM 683 O O . GLU A 1 89 ? 13.922 -9.940 -22.214 1.00 59.59 89 GLU A O 1
ATOM 688 N N . THR A 1 90 ? 12.712 -8.226 -21.443 1.00 67.62 90 THR A N 1
ATOM 689 C CA . THR A 1 90 ? 12.376 -8.896 -20.168 1.00 67.62 90 THR A CA 1
ATOM 690 C C . THR A 1 90 ? 11.058 -9.660 -20.178 1.00 67.62 90 THR A C 1
ATOM 692 O O . THR A 1 90 ? 10.869 -10.516 -19.318 1.00 67.62 90 THR A O 1
ATOM 695 N N . GLY A 1 91 ? 10.152 -9.371 -21.117 1.00 78.50 91 GLY A N 1
ATOM 696 C CA . GLY A 1 91 ? 8.886 -10.096 -21.277 1.00 78.50 91 GLY A CA 1
ATOM 697 C C . GLY A 1 91 ? 7.863 -9.899 -20.150 1.00 78.50 91 GLY A C 1
ATOM 698 O O . GLY A 1 91 ? 6.895 -10.645 -20.095 1.00 78.50 91 GLY A O 1
ATOM 699 N N . TYR A 1 92 ? 8.041 -8.940 -19.232 1.00 86.94 92 TYR A N 1
ATOM 700 C CA . TYR A 1 92 ? 7.061 -8.716 -18.161 1.00 86.94 92 TYR A CA 1
ATOM 701 C C . TYR A 1 92 ? 5.729 -8.175 -18.694 1.00 86.94 92 TYR A C 1
ATOM 703 O O . TYR A 1 92 ? 5.701 -7.265 -19.521 1.00 86.94 92 TYR A O 1
ATOM 711 N N . LEU A 1 93 ? 4.632 -8.704 -18.156 1.00 89.19 93 LEU A N 1
ATOM 712 C CA . LEU A 1 93 ? 3.266 -8.257 -18.411 1.00 89.19 93 LEU A CA 1
ATOM 713 C C . LEU A 1 93 ? 2.792 -7.298 -17.315 1.00 89.19 93 LEU A C 1
ATOM 715 O O . LEU A 1 93 ? 3.225 -7.393 -16.166 1.00 89.19 93 LEU A O 1
ATOM 719 N N . ASP A 1 94 ? 1.865 -6.406 -17.668 1.00 91.75 94 ASP A N 1
ATOM 720 C CA . ASP A 1 94 ? 1.185 -5.559 -16.687 1.00 91.75 94 ASP A CA 1
ATOM 721 C C . ASP A 1 94 ? 0.301 -6.429 -15.780 1.00 91.75 94 ASP A C 1
ATOM 723 O O . ASP A 1 94 ? -0.588 -7.142 -16.253 1.00 91.75 94 ASP A O 1
ATOM 727 N N . VAL A 1 95 ? 0.583 -6.399 -14.478 1.00 93.19 95 VAL A N 1
ATOM 728 C CA . VAL A 1 95 ? -0.160 -7.124 -13.433 1.00 93.19 95 VAL A CA 1
ATOM 729 C C . VAL A 1 95 ? -0.939 -6.181 -12.521 1.00 93.19 95 VAL A C 1
ATOM 731 O O . VAL A 1 95 ? -1.521 -6.623 -11.530 1.00 93.19 95 VAL A O 1
ATOM 734 N N . ARG A 1 96 ? -0.935 -4.877 -12.815 1.00 94.31 96 ARG A N 1
ATOM 735 C CA . ARG A 1 96 ? -1.720 -3.902 -12.062 1.00 94.31 96 ARG A CA 1
ATOM 736 C C . ARG A 1 96 ? -3.201 -4.052 -12.386 1.00 94.31 96 ARG A C 1
ATOM 738 O O . ARG A 1 96 ? -3.591 -4.414 -13.493 1.00 94.31 96 ARG A O 1
ATOM 745 N N . ASP A 1 97 ? -4.024 -3.737 -11.402 1.00 95.06 97 ASP A N 1
ATOM 746 C CA . ASP A 1 97 ? -5.475 -3.775 -11.512 1.00 95.06 97 ASP A CA 1
ATOM 747 C C . ASP A 1 97 ? -6.062 -2.477 -12.110 1.00 95.06 97 ASP A C 1
ATOM 749 O O . ASP A 1 97 ? -5.336 -1.570 -12.531 1.00 95.06 97 ASP A O 1
ATOM 753 N N . GLY A 1 98 ? -7.396 -2.358 -12.117 1.00 94.75 98 GLY A N 1
ATOM 754 C CA . GLY A 1 98 ? -8.130 -1.181 -12.603 1.00 94.75 98 GLY A CA 1
ATOM 755 C C . GLY A 1 98 ? -7.774 0.159 -11.930 1.00 94.75 98 GLY A C 1
ATOM 756 O O . GLY A 1 98 ? -8.094 1.224 -12.470 1.00 94.75 98 GLY A O 1
ATOM 757 N N . LEU A 1 99 ? -7.057 0.150 -10.800 1.00 95.62 99 LEU A N 1
ATOM 758 C CA . LEU A 1 99 ? -6.527 1.350 -10.143 1.00 95.62 99 LEU A CA 1
ATOM 759 C C . LEU A 1 99 ? -5.118 1.726 -10.624 1.00 95.62 99 LEU A C 1
ATOM 761 O O . LEU A 1 99 ? -4.559 2.718 -10.146 1.00 95.62 99 LEU A O 1
ATOM 765 N N . ASN A 1 100 ? -4.549 0.973 -11.571 1.00 95.69 100 ASN A N 1
ATOM 766 C CA . ASN A 1 100 ? -3.118 0.945 -11.876 1.00 95.69 100 ASN A CA 1
ATOM 767 C C . ASN A 1 100 ? -2.284 0.660 -10.616 1.00 95.69 100 ASN A C 1
ATOM 769 O O . ASN A 1 100 ? -1.244 1.288 -10.389 1.00 95.69 100 ASN A O 1
ATOM 773 N N . ALA A 1 101 ? -2.766 -0.252 -9.768 1.00 96.38 101 ALA A N 1
ATOM 774 C CA . ALA A 1 101 ? -2.114 -0.630 -8.526 1.00 96.38 101 ALA A CA 1
ATOM 775 C C . ALA A 1 101 ? -1.916 -2.140 -8.418 1.00 96.38 101 ALA A C 1
ATOM 777 O O . ALA A 1 101 ? -2.619 -2.930 -9.037 1.00 96.38 101 ALA A O 1
ATOM 778 N N . VAL A 1 102 ? -0.943 -2.537 -7.607 1.00 95.06 102 VAL A N 1
ATOM 779 C CA . VAL A 1 102 ? -0.755 -3.926 -7.190 1.00 95.06 102 VAL A CA 1
ATOM 780 C C . VAL A 1 102 ? -1.121 -4.057 -5.716 1.00 95.06 102 VAL A C 1
ATOM 782 O O . VAL A 1 102 ? -0.857 -3.156 -4.910 1.00 95.06 102 VAL A O 1
ATOM 785 N N . ALA A 1 103 ? -1.720 -5.183 -5.345 1.00 94.06 103 ALA A N 1
ATOM 786 C CA . ALA A 1 103 ? -1.992 -5.499 -3.953 1.00 94.06 103 ALA A CA 1
ATOM 787 C C . ALA A 1 103 ? -0.696 -5.886 -3.234 1.00 94.06 103 ALA A C 1
ATOM 789 O O . ALA A 1 103 ? 0.015 -6.799 -3.664 1.00 94.06 103 ALA A O 1
ATOM 790 N N . PHE A 1 104 ? -0.396 -5.180 -2.143 1.00 92.19 104 PHE A N 1
ATOM 791 C CA . PHE A 1 104 ? 0.739 -5.499 -1.285 1.00 92.19 104 PHE A CA 1
ATOM 792 C C . PHE A 1 104 ? 0.336 -6.509 -0.207 1.00 92.19 104 PHE A C 1
ATOM 794 O O . PHE A 1 104 ? 0.981 -7.550 -0.090 1.00 92.19 104 PHE A O 1
ATOM 801 N N . GLN A 1 105 ? -0.727 -6.205 0.547 1.00 91.12 105 GLN A N 1
ATOM 802 C CA . GLN A 1 105 ? -1.172 -6.999 1.695 1.00 91.12 105 GLN A CA 1
ATOM 803 C C . GLN A 1 105 ? -2.651 -6.728 2.020 1.00 91.12 105 GLN A C 1
ATOM 805 O O . GLN A 1 105 ? -3.068 -5.560 2.042 1.00 91.12 105 GLN A O 1
ATOM 810 N N . ARG A 1 106 ? -3.419 -7.778 2.345 1.00 91.88 106 ARG A N 1
ATOM 811 C CA . ARG A 1 106 ? -4.736 -7.667 2.981 1.00 91.88 106 ARG A CA 1
ATOM 812 C C . ARG A 1 106 ? -4.606 -7.719 4.494 1.00 91.88 106 ARG A C 1
ATOM 814 O O . ARG A 1 106 ? -3.790 -8.456 5.058 1.00 91.88 106 ARG A O 1
ATOM 821 N N . TYR A 1 107 ? -5.445 -6.923 5.135 1.00 91.75 107 TYR A N 1
ATOM 822 C CA . TYR A 1 107 ? -5.541 -6.804 6.575 1.00 91.75 107 TYR A CA 1
ATOM 823 C C . TYR A 1 107 ? -6.961 -7.137 7.015 1.00 91.75 107 TYR A C 1
ATOM 825 O O . TYR A 1 107 ? -7.909 -6.534 6.511 1.00 91.75 107 TYR A O 1
ATOM 833 N N . GLU A 1 108 ? -7.095 -8.050 7.976 1.00 90.69 108 GLU A N 1
ATOM 834 C CA . GLU A 1 108 ? -8.350 -8.335 8.674 1.00 90.69 108 GLU A CA 1
ATOM 835 C C . GLU A 1 108 ? -8.290 -7.754 10.090 1.00 90.69 108 GLU A C 1
ATOM 837 O O . GLU A 1 108 ? -7.284 -7.844 10.806 1.00 90.69 108 GLU A O 1
ATOM 842 N N . PHE A 1 109 ? -9.394 -7.141 10.509 1.00 89.50 109 PHE A N 1
ATOM 843 C CA . PHE A 1 109 ? -9.548 -6.637 11.861 1.00 89.50 109 PHE A CA 1
ATOM 844 C C . PHE A 1 109 ? -11.016 -6.567 12.282 1.00 89.50 109 PHE A C 1
ATOM 846 O O . PHE A 1 109 ? -11.932 -6.462 11.468 1.00 89.50 109 PHE A O 1
ATOM 853 N N . VAL A 1 110 ? -11.254 -6.579 13.592 1.00 88.62 110 VAL A N 1
ATOM 854 C CA . VAL A 1 110 ? -12.550 -6.179 14.152 1.00 88.62 110 VAL A CA 1
ATOM 855 C C . VAL A 1 110 ? -12.554 -4.657 14.260 1.00 88.62 110 VAL A C 1
ATOM 857 O O . VAL A 1 110 ? -11.617 -4.088 14.814 1.00 88.62 110 VAL A O 1
ATOM 860 N N . HIS A 1 111 ? -13.575 -3.995 13.713 1.00 88.62 111 HIS A N 1
ATOM 861 C CA . HIS A 1 111 ? -13.696 -2.535 13.717 1.00 88.62 111 HIS A CA 1
ATOM 862 C C . HIS A 1 111 ? -14.019 -2.012 15.125 1.00 88.62 111 HIS A C 1
ATOM 864 O O . HIS A 1 111 ? -15.192 -1.878 15.493 1.00 88.62 111 HIS A O 1
ATOM 870 N N . CYS A 1 112 ? -12.963 -1.735 15.888 1.00 84.38 112 CYS A N 1
ATOM 871 C CA . CYS A 1 112 ? -13.003 -1.386 17.308 1.00 84.38 112 CYS A CA 1
ATOM 872 C C . CYS A 1 112 ? -12.715 0.094 17.586 1.00 84.38 112 CYS A C 1
ATOM 874 O O . CYS A 1 112 ? -13.049 0.556 18.671 1.00 84.38 112 CYS A O 1
ATOM 876 N N . ALA A 1 113 ? -12.121 0.824 16.639 1.00 87.75 113 ALA A N 1
ATOM 877 C CA . ALA A 1 113 ? -11.798 2.243 16.791 1.00 87.75 113 ALA A CA 1
ATOM 878 C C . ALA A 1 113 ? -12.110 3.030 15.517 1.00 87.75 113 ALA A C 1
ATOM 880 O O . ALA A 1 113 ? -12.215 2.449 14.435 1.00 87.75 113 ALA A O 1
ATOM 881 N N . ARG A 1 114 ? -12.230 4.354 15.646 1.00 89.75 114 ARG A N 1
ATOM 882 C CA . ARG A 1 114 ? -12.612 5.233 14.535 1.00 89.75 114 ARG A CA 1
ATOM 883 C C . ARG A 1 114 ? -11.590 5.279 13.408 1.00 89.75 114 ARG A C 1
ATOM 885 O O . ARG A 1 114 ? -11.982 5.335 12.246 1.00 89.75 114 ARG A O 1
ATOM 892 N N . TYR A 1 115 ? -10.299 5.293 13.721 1.00 93.75 115 TYR A N 1
ATOM 893 C CA . TYR A 1 115 ? -9.260 5.448 12.712 1.00 93.75 115 TYR A CA 1
ATOM 894 C C . TYR A 1 115 ? -8.500 4.153 12.494 1.00 93.75 115 TYR A C 1
ATOM 896 O O . TYR A 1 115 ? -8.087 3.498 13.448 1.00 93.75 115 TYR A O 1
ATOM 904 N N . LEU A 1 116 ? -8.248 3.837 11.228 1.00 95.50 116 LEU A N 1
ATOM 905 C CA . LEU A 1 116 ? -7.221 2.892 10.812 1.00 95.50 116 LEU A CA 1
ATOM 906 C C . LEU A 1 116 ? -6.034 3.692 10.280 1.00 95.50 116 LEU A C 1
ATOM 908 O O . LEU A 1 116 ? -6.197 4.523 9.386 1.00 95.50 116 LEU A O 1
ATOM 912 N N . ILE A 1 117 ? -4.850 3.462 10.843 1.00 95.25 117 ILE A N 1
ATOM 913 C CA . ILE A 1 117 ? -3.633 4.191 10.487 1.00 95.25 117 ILE A CA 1
ATOM 914 C C . ILE A 1 117 ? -2.578 3.215 9.984 1.00 95.25 117 ILE A C 1
ATOM 916 O O . ILE A 1 117 ? -2.134 2.334 10.723 1.00 95.25 117 ILE A O 1
ATOM 920 N N . PHE A 1 118 ? -2.134 3.423 8.744 1.00 95.69 118 PHE A N 1
ATOM 921 C CA . PHE A 1 118 ? -0.935 2.782 8.208 1.00 95.69 118 PHE A CA 1
ATOM 922 C C . PHE A 1 118 ? 0.253 3.731 8.357 1.00 95.69 118 PHE A C 1
ATOM 924 O O . PHE A 1 118 ? 0.222 4.862 7.870 1.00 95.69 118 PHE A O 1
ATOM 931 N N . HIS A 1 119 ? 1.318 3.266 9.005 1.00 95.31 119 HIS A N 1
ATOM 932 C CA . HIS A 1 119 ? 2.589 3.981 9.073 1.00 95.31 119 HIS A CA 1
ATOM 933 C C . HIS A 1 119 ? 3.482 3.526 7.921 1.00 95.31 119 HIS A C 1
ATOM 935 O O . HIS A 1 119 ? 4.289 2.599 8.051 1.00 95.31 119 HIS A O 1
ATOM 941 N N . TYR A 1 120 ? 3.316 4.185 6.779 1.00 96.44 120 TYR A N 1
ATOM 942 C CA . TYR A 1 120 ? 4.049 3.902 5.555 1.00 96.44 120 TYR A CA 1
ATOM 943 C C . TYR A 1 120 ? 5.332 4.730 5.502 1.00 96.44 120 TYR A C 1
ATOM 945 O O . TYR A 1 120 ? 5.292 5.946 5.637 1.00 96.44 120 TYR A O 1
ATOM 953 N N . TRP A 1 121 ? 6.487 4.107 5.297 1.00 96.50 121 TRP A N 1
ATOM 954 C CA . TRP A 1 121 ? 7.757 4.826 5.199 1.00 96.50 121 TRP A CA 1
ATOM 955 C C . TRP A 1 121 ? 8.381 4.606 3.816 1.00 96.50 121 TRP A C 1
ATOM 957 O O . TRP A 1 121 ? 8.989 3.555 3.611 1.00 96.50 121 TRP A O 1
ATOM 967 N N . PRO A 1 122 ? 8.267 5.565 2.875 1.00 96.44 122 PRO A N 1
ATOM 968 C CA . PRO A 1 122 ? 8.992 5.533 1.612 1.00 96.44 122 PRO A CA 1
ATOM 969 C C . PRO A 1 122 ? 10.480 5.829 1.821 1.00 96.44 122 PRO A C 1
ATOM 971 O O . PRO A 1 122 ? 10.871 6.627 2.675 1.00 96.44 122 PRO A O 1
ATOM 974 N N . HIS A 1 123 ? 11.330 5.187 1.031 1.00 94.31 123 HIS A N 1
ATOM 975 C CA . HIS A 1 123 ? 12.742 5.547 0.956 1.00 94.31 123 HIS A CA 1
ATOM 976 C C . HIS A 1 123 ? 12.922 6.786 0.067 1.00 94.31 123 HIS A C 1
ATOM 978 O O . HIS A 1 123 ? 12.199 6.935 -0.913 1.00 94.31 123 HIS A O 1
ATOM 984 N N . ALA A 1 124 ? 13.925 7.627 0.342 1.00 92.31 124 ALA A N 1
ATOM 985 C CA . ALA A 1 124 ? 14.196 8.834 -0.453 1.00 92.31 124 ALA A CA 1
ATOM 986 C C . ALA A 1 124 ? 14.412 8.530 -1.951 1.00 92.31 124 ALA A C 1
ATOM 988 O O . ALA A 1 124 ? 13.913 9.240 -2.815 1.00 92.31 124 ALA A O 1
ATOM 989 N N . ASP A 1 125 ? 15.094 7.426 -2.264 1.00 92.00 125 ASP A N 1
ATOM 990 C CA . ASP A 1 125 ? 15.287 6.962 -3.649 1.00 92.00 125 ASP A CA 1
ATOM 991 C C . ASP A 1 125 ? 14.016 6.414 -4.327 1.00 92.00 125 ASP A C 1
ATOM 993 O O . ASP A 1 125 ? 14.064 6.062 -5.505 1.00 92.00 125 ASP A O 1
ATOM 997 N N . SER A 1 126 ? 12.898 6.274 -3.605 1.00 93.50 126 SER A N 1
ATOM 998 C CA . SER A 1 126 ? 11.673 5.720 -4.175 1.00 93.50 126 SER A CA 1
ATOM 999 C C . SER A 1 126 ? 11.136 6.639 -5.268 1.00 93.50 126 SER A C 1
ATOM 1001 O O . SER A 1 126 ? 10.984 7.850 -5.091 1.00 93.50 126 SER A O 1
ATOM 1003 N N . GLY A 1 127 ? 10.782 6.032 -6.394 1.00 94.19 127 GLY A N 1
ATOM 1004 C CA . GLY A 1 127 ? 10.058 6.671 -7.474 1.00 94.19 127 GLY A CA 1
ATOM 1005 C C . GLY A 1 127 ? 8.672 7.140 -7.049 1.00 94.19 127 GLY A C 1
ATOM 1006 O O . GLY A 1 127 ? 8.131 6.697 -6.032 1.00 94.19 127 GLY A O 1
ATOM 1007 N N . LYS A 1 128 ? 8.068 8.010 -7.862 1.00 96.81 128 LYS A N 1
ATOM 1008 C CA . LYS A 1 128 ? 6.713 8.529 -7.624 1.00 96.81 128 LYS A CA 1
ATOM 1009 C C . LYS A 1 128 ? 5.685 7.397 -7.644 1.00 96.81 128 LYS A C 1
ATOM 1011 O O . LYS A 1 128 ? 5.671 6.609 -8.588 1.00 96.81 128 LYS A O 1
ATOM 1016 N N . HIS A 1 129 ? 4.823 7.312 -6.641 1.00 97.69 129 HIS A N 1
ATOM 1017 C CA . HIS A 1 129 ? 3.806 6.260 -6.539 1.00 97.69 129 HIS A CA 1
ATOM 1018 C C . HIS A 1 129 ? 2.604 6.745 -5.734 1.00 97.69 129 HIS A C 1
ATOM 1020 O O . HIS A 1 129 ? 2.600 7.845 -5.197 1.00 97.69 129 HIS A O 1
ATOM 1026 N N . SER A 1 130 ? 1.561 5.934 -5.669 1.00 97.88 130 SER A N 1
ATOM 1027 C CA . SER A 1 130 ? 0.323 6.218 -4.957 1.00 97.88 130 SER A CA 1
ATOM 1028 C C . SER A 1 130 ? -0.009 5.091 -3.995 1.00 97.88 130 SER A C 1
ATOM 1030 O O . SER A 1 130 ? 0.244 3.924 -4.286 1.00 97.88 130 SER A O 1
ATOM 1032 N N . LEU A 1 131 ? -0.571 5.458 -2.853 1.00 98.19 131 LEU A N 1
ATOM 1033 C CA . LEU A 1 131 ? -1.067 4.550 -1.832 1.00 98.19 131 LEU A CA 1
ATOM 1034 C C . LEU A 1 131 ? -2.580 4.496 -1.957 1.00 98.19 131 LEU A C 1
ATOM 1036 O O . LEU A 1 131 ? -3.228 5.541 -2.046 1.00 98.19 131 LEU A O 1
ATOM 1040 N N . HIS A 1 132 ? -3.134 3.292 -1.952 1.00 98.12 132 HIS A N 1
ATOM 1041 C CA . HIS A 1 132 ? -4.572 3.069 -1.971 1.00 98.12 132 HIS A CA 1
ATOM 1042 C C . HIS A 1 132 ? -4.930 2.109 -0.852 1.00 98.12 132 HIS A C 1
ATOM 1044 O O . HIS A 1 132 ? -4.226 1.128 -0.615 1.00 98.12 132 HIS A O 1
ATOM 1050 N N . VAL A 1 133 ? -6.057 2.364 -0.201 1.00 97.25 133 VAL A N 1
ATOM 1051 C CA . VAL A 1 133 ? -6.711 1.356 0.632 1.00 97.25 133 VAL A CA 1
ATOM 1052 C C . VAL A 1 133 ? -8.119 1.178 0.105 1.00 97.25 133 VAL A C 1
ATOM 1054 O O . VAL A 1 133 ? -8.823 2.161 -0.133 1.00 97.25 133 VAL A O 1
ATOM 1057 N N . VAL A 1 134 ? -8.498 -0.073 -0.126 1.00 97.00 134 VAL A N 1
ATOM 1058 C CA . VAL A 1 134 ? -9.801 -0.471 -0.667 1.00 97.00 134 VAL A CA 1
ATOM 1059 C C . VAL A 1 134 ? -10.456 -1.471 0.275 1.00 97.00 134 VAL A C 1
ATOM 1061 O O . VAL A 1 134 ? -9.756 -2.219 0.963 1.00 97.00 134 VAL A O 1
ATOM 1064 N N . ASN A 1 135 ? -11.786 -1.500 0.299 1.00 92.94 135 ASN A N 1
ATOM 1065 C CA . ASN A 1 135 ? -12.511 -2.576 0.974 1.00 92.94 135 ASN A CA 1
ATOM 1066 C C . ASN A 1 135 ? -12.344 -3.886 0.191 1.00 92.94 135 ASN A C 1
ATOM 1068 O O . ASN A 1 135 ? -12.464 -3.899 -1.039 1.00 92.94 135 ASN A O 1
ATOM 1072 N N . GLY A 1 136 ? -12.069 -4.986 0.894 1.00 90.25 136 GLY A N 1
ATOM 1073 C CA . GLY A 1 136 ? -11.780 -6.266 0.252 1.00 90.25 136 GLY A CA 1
ATOM 1074 C C . GLY A 1 136 ? -10.652 -6.166 -0.766 1.00 90.25 136 GLY A C 1
ATOM 1075 O O . GLY A 1 136 ? -9.631 -5.538 -0.497 1.00 90.25 136 GLY A O 1
ATOM 1076 N N . SER A 1 137 ? -10.827 -6.777 -1.936 1.00 88.81 137 SER A N 1
ATOM 1077 C CA . SER A 1 137 ? -9.835 -6.818 -3.020 1.00 88.81 137 SER A CA 1
ATOM 1078 C C . SER A 1 137 ? -10.185 -5.936 -4.228 1.00 88.81 137 SER A C 1
ATOM 1080 O O . SER A 1 137 ? -9.512 -6.037 -5.255 1.00 88.81 137 SER A O 1
ATOM 1082 N N . SER A 1 138 ? -11.186 -5.052 -4.110 1.00 93.12 138 SER A N 1
ATOM 1083 C CA . SER A 1 138 ? -11.751 -4.292 -5.239 1.00 93.12 138 SER A CA 1
ATOM 1084 C C . SER A 1 138 ? -10.710 -3.506 -6.044 1.00 93.12 138 SER A C 1
ATOM 1086 O O . SER A 1 138 ? -9.779 -2.920 -5.490 1.00 93.12 138 SER A O 1
ATOM 1088 N N . ASP A 1 139 ? -10.875 -3.480 -7.363 1.00 94.56 139 ASP A N 1
ATOM 1089 C CA . ASP A 1 139 ? -10.078 -2.724 -8.332 1.00 94.56 139 ASP A CA 1
ATOM 1090 C C . ASP A 1 139 ? -10.794 -1.461 -8.846 1.00 94.56 139 ASP A C 1
ATOM 1092 O O . ASP A 1 139 ? -10.350 -0.815 -9.799 1.00 94.56 139 ASP A O 1
ATOM 1096 N N . LYS A 1 140 ? -11.901 -1.091 -8.199 1.00 94.44 140 LYS A N 1
ATOM 1097 C CA . LYS A 1 140 ? -12.746 0.036 -8.583 1.00 94.44 140 LYS A CA 1
ATOM 1098 C C . LYS A 1 140 ? -12.450 1.278 -7.749 1.00 94.44 140 LYS A C 1
ATOM 1100 O O . LYS A 1 140 ? -12.149 1.198 -6.557 1.00 94.44 140 LYS A O 1
ATOM 1105 N N . LYS A 1 141 ? -12.535 2.460 -8.368 1.00 92.94 141 LYS A N 1
ATOM 1106 C CA . LYS A 1 141 ? -12.187 3.733 -7.705 1.00 92.94 141 LYS A CA 1
ATOM 1107 C C . LYS A 1 141 ? -13.166 4.098 -6.594 1.00 92.94 141 LYS A C 1
ATOM 1109 O O . LYS A 1 141 ? -12.773 4.797 -5.665 1.00 92.94 141 LYS A O 1
ATOM 1114 N N . GLU A 1 142 ? -14.410 3.649 -6.700 1.00 93.50 142 GLU A N 1
ATOM 1115 C CA . GLU A 1 142 ? -15.504 3.977 -5.785 1.00 93.50 142 GLU A CA 1
ATOM 1116 C C . GLU A 1 142 ? -15.379 3.217 -4.457 1.00 93.50 142 GLU A C 1
ATOM 1118 O O . GLU A 1 142 ? -15.798 3.719 -3.419 1.00 93.50 142 GLU A O 1
ATOM 1123 N N . ASP A 1 143 ? -14.725 2.051 -4.469 1.00 93.31 143 ASP A N 1
ATOM 1124 C CA . ASP A 1 143 ? -14.487 1.217 -3.282 1.00 93.31 143 ASP A CA 1
ATOM 1125 C C . ASP A 1 143 ? -13.224 1.625 -2.501 1.00 93.31 143 ASP A C 1
ATOM 1127 O O . ASP A 1 143 ? -12.855 1.007 -1.493 1.00 93.31 143 ASP A O 1
ATOM 1131 N N . ARG A 1 144 ? -12.533 2.668 -2.972 1.00 95.69 144 ARG A N 1
ATOM 1132 C CA . ARG A 1 144 ? -11.304 3.185 -2.379 1.00 95.69 144 ARG A CA 1
ATOM 1133 C C . ARG A 1 144 ? -11.613 4.110 -1.210 1.00 95.69 144 ARG A C 1
ATOM 1135 O O . ARG A 1 144 ? -12.124 5.211 -1.384 1.00 95.69 144 ARG A O 1
ATOM 1142 N N . ILE A 1 145 ? -11.196 3.686 -0.024 1.00 96.50 145 ILE A N 1
ATOM 1143 C CA . ILE A 1 145 ? -11.366 4.421 1.235 1.00 96.50 145 ILE A CA 1
ATOM 1144 C C . ILE A 1 145 ? -10.171 5.324 1.568 1.00 96.50 145 ILE A C 1
ATOM 1146 O O . ILE A 1 145 ? -10.255 6.150 2.472 1.00 96.50 145 ILE A O 1
ATOM 1150 N N . TYR A 1 146 ? -9.056 5.187 0.844 1.00 97.88 146 TYR A N 1
ATOM 1151 C CA . TYR A 1 146 ? -7.888 6.052 0.997 1.00 97.88 146 TYR A CA 1
ATOM 1152 C C . TYR A 1 146 ? -7.114 6.215 -0.308 1.00 97.88 146 TYR A C 1
ATOM 1154 O O . TYR A 1 146 ? -6.914 5.241 -1.034 1.00 97.88 146 TYR A O 1
ATOM 1162 N N . PHE A 1 147 ? -6.625 7.429 -0.568 1.00 97.75 147 PHE A N 1
ATOM 1163 C CA . PHE A 1 147 ? -5.700 7.723 -1.657 1.00 97.75 147 PHE A CA 1
ATOM 1164 C C . PHE A 1 147 ? -4.685 8.787 -1.243 1.00 97.75 147 PHE A C 1
ATOM 1166 O O . PHE A 1 147 ? -5.066 9.858 -0.777 1.00 97.75 147 PHE A O 1
ATOM 1173 N N . GLN A 1 148 ? -3.405 8.524 -1.492 1.00 97.81 148 GLN A N 1
ATOM 1174 C CA . GLN A 1 148 ? -2.348 9.523 -1.363 1.00 97.81 148 GLN A CA 1
ATOM 1175 C C . GLN A 1 148 ? -1.328 9.356 -2.482 1.00 97.81 148 GLN A C 1
ATOM 1177 O O . GLN A 1 148 ? -0.924 8.240 -2.802 1.00 97.81 148 GLN A O 1
ATOM 1182 N N . LEU A 1 149 ? -0.877 10.471 -3.052 1.00 97.75 149 LEU A N 1
ATOM 1183 C CA . LEU A 1 149 ? 0.262 10.500 -3.960 1.00 97.75 149 LEU A CA 1
ATOM 1184 C C . LEU A 1 149 ? 1.549 10.755 -3.167 1.00 97.75 149 LEU A C 1
ATOM 1186 O O . LEU A 1 149 ? 1.607 11.674 -2.354 1.00 97.75 149 LEU A O 1
ATOM 1190 N N . ILE A 1 150 ? 2.570 9.945 -3.418 1.00 97.75 150 ILE A N 1
ATOM 1191 C CA . ILE A 1 150 ? 3.910 10.062 -2.850 1.00 97.75 150 ILE A CA 1
ATOM 1192 C C . ILE A 1 150 ? 4.847 10.527 -3.959 1.00 97.75 150 ILE A C 1
ATOM 1194 O O . ILE A 1 150 ? 5.091 9.811 -4.935 1.00 97.75 150 ILE A O 1
ATOM 1198 N N . GLU A 1 151 ? 5.362 11.745 -3.813 1.00 96.50 151 GLU A N 1
ATOM 1199 C CA . GLU A 1 151 ? 6.307 12.319 -4.766 1.00 96.50 151 GLU A CA 1
ATOM 1200 C C . GLU A 1 151 ? 7.696 11.690 -4.618 1.00 96.50 151 GLU A C 1
ATOM 1202 O O . GLU A 1 151 ? 8.107 11.280 -3.528 1.00 96.50 151 GLU A O 1
ATOM 1207 N N . LYS A 1 152 ? 8.435 11.634 -5.728 1.00 94.00 152 LYS A N 1
ATOM 1208 C CA . LYS A 1 152 ? 9.827 11.165 -5.749 1.00 94.00 152 LYS A CA 1
ATOM 1209 C C . LYS A 1 152 ? 10.680 11.990 -4.780 1.00 94.00 152 LYS A C 1
ATOM 1211 O O . LYS A 1 152 ? 10.553 13.211 -4.743 1.00 94.00 152 LYS A O 1
ATOM 1216 N N . GLY A 1 153 ? 11.545 11.334 -4.008 1.00 90.50 153 GLY A N 1
ATOM 1217 C CA . GLY A 1 153 ? 12.345 12.000 -2.973 1.00 90.50 153 GLY A CA 1
ATOM 1218 C C . GLY A 1 153 ? 11.680 12.057 -1.593 1.00 90.50 153 GLY A C 1
ATOM 1219 O O . GLY A 1 153 ? 12.356 12.358 -0.610 1.00 90.50 153 GLY A O 1
ATOM 1220 N N . THR A 1 154 ? 10.383 11.743 -1.484 1.00 95.06 154 THR A N 1
ATOM 1221 C CA . THR A 1 154 ? 9.678 11.729 -0.193 1.00 95.06 154 THR A CA 1
ATOM 1222 C C . THR A 1 154 ? 10.245 10.635 0.712 1.00 95.06 154 THR A C 1
ATOM 1224 O O . THR A 1 154 ? 10.372 9.482 0.306 1.00 95.06 154 THR A O 1
ATOM 1227 N N . SER A 1 155 ? 10.556 10.986 1.960 1.00 94.06 155 SER A N 1
ATOM 1228 C CA . SER A 1 155 ? 11.072 10.065 2.976 1.00 94.06 155 SER A CA 1
ATOM 1229 C C . SER A 1 155 ? 10.485 10.385 4.350 1.00 94.06 155 SER A C 1
ATOM 1231 O O . SER A 1 155 ? 9.908 11.449 4.568 1.00 94.06 155 SER A O 1
ATOM 1233 N N . GLY A 1 156 ? 10.639 9.455 5.288 1.00 94.25 156 GLY A N 1
ATOM 1234 C CA . GLY A 1 156 ? 10.069 9.531 6.633 1.00 94.25 156 GLY A CA 1
ATOM 1235 C C . GLY A 1 156 ? 8.665 8.937 6.704 1.00 94.25 156 GLY A C 1
ATOM 1236 O O . GLY A 1 156 ? 8.056 8.611 5.688 1.00 94.25 156 GLY A O 1
ATOM 1237 N N . ILE A 1 157 ? 8.156 8.752 7.920 1.00 95.94 157 ILE A N 1
ATOM 1238 C CA . ILE A 1 157 ? 6.870 8.083 8.140 1.00 95.94 157 ILE A CA 1
ATOM 1239 C C . ILE A 1 157 ? 5.723 8.969 7.638 1.00 95.94 157 ILE A C 1
ATOM 1241 O O . ILE A 1 157 ? 5.497 10.061 8.149 1.00 95.94 157 ILE A O 1
ATOM 1245 N N . GLN A 1 158 ? 4.978 8.447 6.671 1.00 96.75 158 GLN A N 1
ATOM 1246 C CA . GLN A 1 158 ? 3.706 8.957 6.181 1.00 96.75 158 GLN A CA 1
ATOM 1247 C C . GLN A 1 158 ? 2.576 8.249 6.935 1.00 96.75 158 GLN A C 1
ATOM 1249 O O . GLN A 1 158 ? 2.502 7.017 6.952 1.00 96.75 158 GLN A O 1
ATOM 1254 N N . LYS A 1 159 ? 1.704 9.024 7.585 1.00 95.31 159 LYS A N 1
ATOM 1255 C CA . LYS A 1 159 ? 0.515 8.499 8.268 1.00 95.31 159 LYS A CA 1
ATOM 1256 C C . LYS A 1 159 ? -0.650 8.435 7.278 1.00 95.31 159 LYS A C 1
ATOM 1258 O O . LYS A 1 159 ? -1.228 9.468 6.944 1.00 95.31 159 LYS A O 1
ATOM 1263 N N . CYS A 1 160 ? -1.032 7.237 6.847 1.00 95.81 160 CYS A N 1
ATOM 1264 C CA . CYS A 1 160 ? -2.255 7.042 6.073 1.00 95.81 160 CYS A CA 1
ATOM 1265 C C . CYS A 1 160 ? -3.432 6.867 7.032 1.00 95.81 160 CYS A C 1
ATOM 1267 O O . CYS A 1 160 ? -3.661 5.765 7.528 1.00 95.81 160 CYS A O 1
ATOM 1269 N N . VAL A 1 161 ? -4.126 7.965 7.330 1.00 96.50 161 VAL A N 1
ATOM 1270 C CA . VAL A 1 161 ? -5.258 7.998 8.265 1.00 96.50 161 VAL A CA 1
ATOM 1271 C C . VAL A 1 161 ? -6.564 7.767 7.512 1.00 96.50 161 VAL A C 1
ATOM 1273 O O . VAL A 1 161 ? -6.894 8.517 6.595 1.00 96.50 161 VAL A O 1
ATOM 1276 N N . ILE A 1 162 ? -7.316 6.753 7.929 1.00 96.44 162 ILE A N 1
ATOM 1277 C CA . ILE A 1 162 ? -8.604 6.375 7.346 1.00 96.44 162 ILE A CA 1
ATOM 1278 C C . ILE A 1 162 ? -9.669 6.486 8.428 1.00 96.44 162 ILE A C 1
ATOM 1280 O O . ILE A 1 162 ? -9.556 5.829 9.460 1.00 96.44 162 ILE A O 1
ATOM 1284 N N . ASP A 1 163 ? -10.702 7.295 8.192 1.00 94.50 163 ASP A N 1
ATOM 1285 C CA . ASP A 1 163 ? -11.871 7.371 9.073 1.00 94.50 163 ASP A CA 1
ATOM 1286 C C . ASP A 1 163 ? -12.836 6.226 8.737 1.00 94.50 163 ASP A C 1
ATOM 1288 O O . ASP A 1 163 ? -13.481 6.211 7.688 1.00 94.50 163 ASP A O 1
ATOM 1292 N N . LEU A 1 164 ? -12.911 5.239 9.625 1.00 90.56 164 LEU A N 1
ATOM 1293 C CA . LEU A 1 164 ? -13.814 4.095 9.522 1.00 90.56 164 LEU A CA 1
ATOM 1294 C C . LEU A 1 164 ? -15.225 4.402 10.048 1.00 90.56 164 LEU A C 1
ATOM 1296 O O . LEU A 1 164 ? -16.126 3.563 9.890 1.00 90.56 164 LEU A O 1
ATOM 1300 N N . GLY A 1 165 ? -15.421 5.581 10.648 1.00 88.62 165 GLY A N 1
ATOM 1301 C CA . GLY A 1 165 ? -16.642 6.004 11.317 1.00 88.62 165 GLY A CA 1
ATOM 1302 C C . GLY A 1 165 ? -16.745 5.486 12.752 1.00 88.62 165 GLY A C 1
ATOM 1303 O O . GLY A 1 165 ? -15.757 5.221 13.427 1.00 88.62 165 GLY A O 1
ATOM 1304 N N . LYS A 1 166 ? -17.975 5.364 13.260 1.00 85.44 166 LYS A N 1
ATOM 1305 C CA . LYS A 1 166 ? -18.209 4.835 14.612 1.00 85.44 166 LYS A CA 1
ATOM 1306 C C . LYS A 1 166 ? -17.849 3.340 14.670 1.00 85.44 166 LYS A C 1
ATOM 1308 O O . LYS A 1 166 ? -18.284 2.617 13.767 1.00 85.44 166 LYS A O 1
ATOM 1313 N N . PRO A 1 167 ? -17.164 2.861 15.730 1.00 87.44 167 PRO A N 1
ATOM 1314 C CA . PRO A 1 167 ? -16.878 1.442 15.919 1.00 87.44 167 PRO A CA 1
ATOM 1315 C C . PRO A 1 167 ? -18.129 0.579 15.769 1.00 87.44 167 PRO A C 1
ATOM 1317 O O . PRO A 1 167 ? -19.177 0.864 16.351 1.00 87.44 167 PRO A O 1
ATOM 1320 N N . THR A 1 168 ? -18.018 -0.479 14.967 1.00 85.06 168 THR A N 1
ATOM 1321 C CA . THR A 1 168 ? -19.145 -1.392 14.688 1.00 85.06 168 THR A CA 1
ATOM 1322 C C . THR A 1 168 ? -18.981 -2.767 15.318 1.00 85.06 168 THR A C 1
ATOM 1324 O O . THR A 1 168 ? -19.935 -3.539 15.314 1.00 85.06 168 THR A O 1
ATOM 1327 N N . PHE A 1 169 ? -17.779 -3.094 15.803 1.00 85.38 169 PHE A N 1
ATOM 1328 C CA . PHE A 1 169 ? -17.411 -4.406 16.348 1.00 85.38 169 PHE A CA 1
ATOM 1329 C C . PHE A 1 169 ? -17.652 -5.581 15.386 1.00 85.38 169 PHE A C 1
ATOM 1331 O O . PHE A 1 169 ? -17.712 -6.738 15.793 1.00 85.38 169 PHE A O 1
ATOM 1338 N N . LYS A 1 170 ? -17.766 -5.290 14.086 1.00 87.19 170 LYS A N 1
ATOM 1339 C CA . LYS A 1 170 ? -17.833 -6.284 13.014 1.00 87.19 170 LYS A CA 1
ATOM 1340 C C . LYS A 1 170 ? -16.449 -6.495 12.419 1.00 87.19 170 LYS A C 1
ATOM 1342 O O . LYS A 1 170 ? -15.641 -5.563 12.377 1.00 87.19 170 LYS A O 1
ATOM 1347 N N . LYS A 1 171 ? -16.205 -7.711 11.932 1.00 89.25 171 LYS A N 1
ATOM 1348 C CA . LYS A 1 171 ? -15.039 -8.001 11.097 1.00 89.25 171 LYS A CA 1
ATOM 1349 C C . LYS A 1 171 ? -15.075 -7.139 9.836 1.00 89.25 171 LYS A C 1
ATOM 1351 O O . LYS A 1 171 ? -16.137 -6.952 9.239 1.00 89.25 171 LYS A O 1
ATOM 1356 N N . ARG A 1 172 ? -13.916 -6.614 9.469 1.00 91.75 172 ARG A N 1
ATOM 1357 C CA . ARG A 1 172 ? -13.660 -5.872 8.242 1.00 91.75 172 ARG A CA 1
ATOM 1358 C C . ARG A 1 172 ? -12.338 -6.328 7.657 1.00 91.75 172 ARG A C 1
ATOM 1360 O O . ARG A 1 172 ? -11.409 -6.662 8.389 1.00 91.75 172 ARG A O 1
ATOM 1367 N N . ASP A 1 173 ? -12.268 -6.261 6.342 1.00 92.94 173 ASP A N 1
ATOM 1368 C CA . ASP A 1 173 ? -11.078 -6.553 5.577 1.00 92.94 173 ASP A CA 1
ATOM 1369 C C . ASP A 1 173 ? -10.792 -5.430 4.579 1.00 92.94 173 ASP A C 1
ATOM 1371 O O . ASP A 1 173 ? -11.683 -4.906 3.902 1.00 92.94 173 ASP A O 1
ATOM 1375 N N . VAL A 1 174 ? -9.525 -5.039 4.506 1.00 94.44 174 VAL A N 1
ATOM 1376 C CA . VAL A 1 174 ? -9.049 -4.006 3.583 1.00 94.44 174 VAL A CA 1
ATOM 1377 C C . VAL A 1 174 ? -7.770 -4.464 2.907 1.00 94.44 174 VAL A C 1
ATOM 1379 O O . VAL A 1 174 ? -6.960 -5.166 3.513 1.00 94.44 174 VAL A O 1
ATOM 1382 N N . THR A 1 175 ? -7.546 -4.018 1.675 1.00 95.25 175 THR A N 1
ATOM 1383 C CA . THR A 1 175 ? -6.285 -4.261 0.965 1.00 95.25 175 THR A CA 1
ATOM 1384 C C . THR A 1 175 ? -5.508 -2.966 0.817 1.00 95.25 175 THR A C 1
ATOM 1386 O O . THR A 1 175 ? -6.030 -1.974 0.303 1.00 95.25 175 THR A O 1
ATOM 1389 N N . PHE A 1 176 ? -4.241 -2.989 1.233 1.00 95.50 176 PHE A N 1
ATOM 1390 C CA . PHE A 1 176 ? -3.287 -1.923 0.949 1.00 95.50 176 PHE A CA 1
ATOM 1391 C C . PHE A 1 176 ? -2.664 -2.172 -0.426 1.00 95.50 176 PHE A C 1
ATOM 1393 O O . PHE A 1 176 ? -2.008 -3.196 -0.650 1.00 95.50 176 PHE A O 1
ATOM 1400 N N . LYS A 1 177 ? -2.878 -1.244 -1.359 1.00 96.44 177 LYS A N 1
ATOM 1401 C CA . LYS A 1 177 ? -2.377 -1.321 -2.733 1.00 96.44 177 LYS A CA 1
ATOM 1402 C C . LYS A 1 177 ? -1.424 -0.170 -3.023 1.00 96.44 177 LYS A C 1
ATOM 1404 O O . LYS A 1 177 ? -1.594 0.943 -2.522 1.00 96.44 177 LYS A O 1
ATOM 1409 N N . ILE A 1 178 ? -0.431 -0.435 -3.862 1.00 97.31 178 ILE A N 1
ATOM 1410 C CA . ILE A 1 178 ? 0.542 0.561 -4.307 1.00 97.31 178 ILE A CA 1
ATOM 1411 C C . ILE A 1 178 ? 0.432 0.683 -5.817 1.00 97.31 178 ILE A C 1
ATOM 1413 O O . ILE A 1 178 ? 0.534 -0.313 -6.526 1.00 97.31 178 ILE A O 1
ATOM 1417 N N . GLY A 1 179 ? 0.209 1.900 -6.303 1.00 96.62 179 GLY A N 1
ATOM 1418 C CA . GLY A 1 179 ? -0.024 2.150 -7.719 1.00 96.62 179 GLY A CA 1
ATOM 1419 C C . GLY A 1 179 ? 0.859 3.221 -8.317 1.00 96.62 179 GLY A C 1
ATOM 1420 O O . GLY A 1 179 ? 1.408 4.076 -7.624 1.00 96.62 179 GLY A O 1
ATOM 1421 N N . TRP A 1 180 ? 0.985 3.180 -9.630 1.00 95.50 180 TRP A N 1
ATOM 1422 C CA . TRP A 1 180 ? 1.703 4.158 -10.434 1.00 95.50 180 TRP A CA 1
ATOM 1423 C C . TRP A 1 180 ? 1.208 4.044 -11.871 1.00 95.50 180 TRP A C 1
ATOM 1425 O O . TRP A 1 180 ? 0.691 3.005 -12.271 1.00 95.50 180 TRP A O 1
ATOM 1435 N N . VAL A 1 181 ? 1.387 5.094 -12.665 1.00 91.25 181 VAL A N 1
ATOM 1436 C CA . VAL A 1 181 ? 1.151 5.037 -14.114 1.00 91.25 181 VAL A CA 1
ATOM 1437 C C . VAL A 1 181 ? 2.485 5.005 -14.850 1.00 91.25 181 VAL A C 1
ATOM 1439 O O . VAL A 1 181 ? 3.478 5.521 -14.341 1.00 91.25 181 VAL A O 1
ATOM 1442 N N . ALA A 1 182 ? 2.506 4.452 -16.064 1.00 82.88 182 ALA A N 1
ATOM 1443 C CA . ALA A 1 182 ? 3.733 4.338 -16.862 1.00 82.88 182 ALA A CA 1
ATOM 1444 C C . ALA A 1 182 ? 4.412 5.702 -17.113 1.00 82.88 182 ALA A C 1
ATOM 1446 O O . ALA A 1 182 ? 5.633 5.801 -17.129 1.00 82.88 182 ALA A O 1
ATOM 1447 N N . ALA A 1 183 ? 3.632 6.785 -17.221 1.00 85.31 183 ALA A N 1
ATOM 1448 C CA . ALA A 1 183 ? 4.161 8.145 -17.364 1.00 85.31 183 ALA A CA 1
ATOM 1449 C C . ALA A 1 183 ? 4.969 8.636 -16.143 1.00 85.31 183 ALA A C 1
ATOM 1451 O O . ALA A 1 183 ? 5.703 9.614 -16.246 1.00 85.31 183 ALA A O 1
ATOM 1452 N N . TRP A 1 184 ? 4.843 7.983 -14.982 1.00 87.75 184 TRP A N 1
ATOM 1453 C CA . TRP A 1 184 ? 5.629 8.270 -13.774 1.00 87.75 184 TRP A CA 1
ATOM 1454 C C . TRP A 1 184 ? 6.867 7.376 -13.650 1.00 87.75 184 TRP A C 1
ATOM 1456 O O . TRP A 1 184 ? 7.472 7.318 -12.579 1.00 87.75 184 TRP A O 1
ATOM 1466 N N . THR A 1 185 ? 7.227 6.660 -14.712 1.00 82.94 185 THR A N 1
ATOM 1467 C CA . THR A 1 185 ? 8.382 5.761 -14.772 1.00 82.94 185 THR A CA 1
ATOM 1468 C C . THR A 1 185 ? 9.365 6.309 -15.816 1.00 82.94 185 THR A C 1
ATOM 1470 O O . THR A 1 185 ? 9.413 5.819 -16.941 1.00 82.94 185 THR A O 1
ATOM 1473 N N . PRO A 1 186 ? 10.133 7.370 -15.495 1.00 79.44 186 PRO A N 1
ATOM 1474 C CA . PRO A 1 186 ? 11.061 7.994 -16.441 1.00 79.44 186 PRO A CA 1
ATOM 1475 C C . PRO A 1 186 ? 12.248 7.092 -16.809 1.00 79.44 186 PRO A C 1
ATOM 1477 O O . PRO A 1 186 ? 12.905 7.333 -17.817 1.00 79.44 186 PRO A O 1
ATOM 1480 N N . SER A 1 187 ? 12.539 6.075 -15.993 1.00 82.94 187 SER A N 1
ATOM 1481 C CA . SER A 1 187 ? 13.592 5.091 -16.234 1.00 82.94 187 SER A CA 1
ATOM 1482 C C . SER A 1 187 ? 13.052 3.678 -16.009 1.00 82.94 187 SER A C 1
ATOM 1484 O O . SER A 1 187 ? 12.338 3.468 -15.023 1.00 82.94 187 SER A O 1
ATOM 1486 N N . PRO A 1 188 ? 13.438 2.694 -16.844 1.00 77.25 188 PRO A N 1
ATOM 1487 C CA . PRO A 1 188 ? 13.130 1.287 -16.604 1.00 77.25 188 PRO A CA 1
ATOM 1488 C C . PRO A 1 188 ? 13.794 0.752 -15.328 1.00 77.25 188 PRO A C 1
ATOM 1490 O O . PRO A 1 188 ? 13.454 -0.326 -14.882 1.00 77.25 188 PRO A O 1
ATOM 1493 N N . GLU A 1 189 ? 14.719 1.472 -14.700 1.00 83.12 189 GLU A N 1
ATOM 1494 C CA . GLU A 1 189 ? 15.304 1.072 -13.412 1.00 83.12 189 GLU A CA 1
ATOM 1495 C C . GLU A 1 189 ? 14.614 1.737 -12.214 1.00 83.12 189 GLU A C 1
ATOM 1497 O O . GLU A 1 189 ? 15.089 1.625 -11.086 1.00 83.12 189 GLU A O 1
ATOM 1502 N N . GLU A 1 190 ? 13.517 2.475 -12.425 1.00 89.19 190 GLU A N 1
ATOM 1503 C CA . GLU A 1 190 ? 12.858 3.168 -11.323 1.00 89.19 190 GLU A CA 1
ATOM 1504 C C . GLU A 1 190 ? 12.154 2.188 -10.371 1.00 89.19 190 GLU A C 1
ATOM 1506 O O . GLU A 1 190 ? 11.283 1.402 -10.756 1.00 89.19 190 GLU A O 1
ATOM 1511 N N . GLU A 1 191 ? 12.532 2.282 -9.096 1.00 91.88 191 GLU A N 1
ATOM 1512 C CA . GLU A 1 191 ? 12.043 1.432 -8.017 1.00 91.88 191 GLU A CA 1
ATOM 1513 C C . GLU A 1 191 ? 10.949 2.128 -7.200 1.00 91.88 191 GLU A C 1
ATOM 1515 O O . GLU A 1 191 ? 10.961 3.345 -7.017 1.00 91.88 191 GLU A O 1
ATOM 1520 N N . ILE A 1 192 ? 10.037 1.349 -6.625 1.00 94.38 192 ILE A N 1
ATOM 1521 C CA . ILE A 1 192 ? 9.259 1.753 -5.452 1.00 94.38 192 ILE A CA 1
ATOM 1522 C C . ILE A 1 192 ? 9.868 1.059 -4.241 1.00 94.38 192 ILE A C 1
ATOM 1524 O O . ILE A 1 192 ? 10.029 -0.162 -4.248 1.00 94.38 192 ILE A O 1
ATOM 1528 N N . ILE A 1 193 ? 10.213 1.836 -3.214 1.00 94.19 193 ILE A N 1
ATOM 1529 C CA . ILE A 1 193 ? 10.949 1.347 -2.047 1.00 94.19 193 ILE A CA 1
ATOM 1530 C C . ILE A 1 193 ? 10.279 1.851 -0.776 1.00 94.19 193 ILE A C 1
ATOM 1532 O O . ILE A 1 193 ? 10.169 3.062 -0.570 1.00 94.19 193 ILE A O 1
ATOM 1536 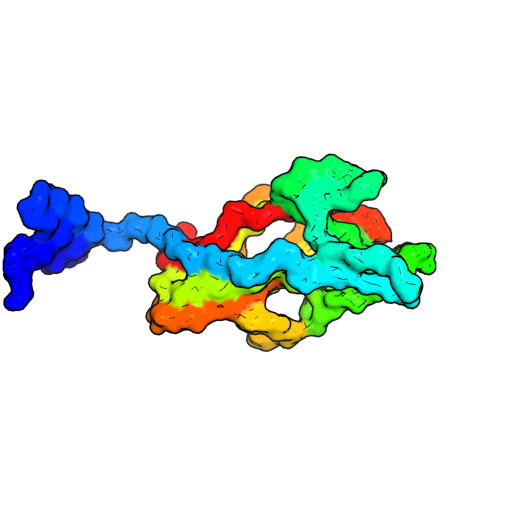N N . PHE A 1 194 ? 9.889 0.941 0.114 1.00 94.81 194 PHE A N 1
ATOM 1537 C CA . PHE A 1 194 ? 9.211 1.331 1.349 1.00 94.81 194 PHE A CA 1
ATOM 1538 C C . PHE A 1 194 ? 9.331 0.308 2.479 1.00 94.81 194 PHE A C 1
ATOM 1540 O O . PHE A 1 194 ? 9.779 -0.822 2.290 1.00 94.81 194 PHE A O 1
ATOM 1547 N N . ARG A 1 195 ? 8.908 0.709 3.680 1.00 92.25 195 ARG A N 1
ATOM 1548 C CA . ARG A 1 195 ? 8.591 -0.191 4.796 1.00 92.25 195 ARG A CA 1
ATOM 1549 C C . ARG A 1 195 ? 7.191 0.106 5.301 1.00 92.25 195 ARG A C 1
ATOM 1551 O O . ARG A 1 195 ? 6.836 1.271 5.468 1.00 92.25 195 ARG A O 1
ATOM 1558 N N . MET A 1 196 ? 6.438 -0.937 5.629 1.00 92.38 196 MET A N 1
ATOM 1559 C CA . MET A 1 196 ? 5.255 -0.800 6.475 1.00 92.38 196 MET A CA 1
ATOM 1560 C C . MET A 1 196 ? 5.699 -0.930 7.933 1.00 92.38 196 MET A C 1
ATOM 1562 O O . MET A 1 196 ? 6.166 -1.993 8.336 1.00 92.38 196 MET A O 1
ATOM 1566 N N . LYS A 1 197 ? 5.642 0.159 8.709 1.00 91.19 197 LYS A N 1
ATOM 1567 C CA . LYS A 1 197 ? 6.144 0.174 10.095 1.00 91.19 197 LYS A CA 1
ATOM 1568 C C . LYS A 1 197 ? 5.155 -0.400 11.091 1.00 91.19 197 LYS A C 1
ATOM 1570 O O . LYS A 1 197 ? 5.558 -1.146 11.977 1.00 91.19 197 LYS A O 1
ATOM 1575 N N . SER A 1 198 ? 3.891 -0.042 10.948 1.00 90.31 198 SER A N 1
ATOM 1576 C CA . SER A 1 198 ? 2.799 -0.599 11.733 1.00 90.31 198 SER A CA 1
ATOM 1577 C C . SER A 1 198 ? 1.470 -0.267 11.074 1.00 90.31 198 SER A C 1
ATOM 1579 O O . SER A 1 198 ? 1.368 0.675 10.283 1.00 90.31 198 SER A O 1
ATOM 1581 N N . VAL A 1 199 ? 0.460 -1.053 11.424 1.00 92.31 199 VAL A N 1
ATOM 1582 C CA . VAL A 1 199 ? -0.936 -0.822 11.069 1.00 92.31 199 VAL A CA 1
ATOM 1583 C C . VAL A 1 199 ? -1.727 -0.934 12.359 1.00 92.31 199 VAL A C 1
ATOM 1585 O O . VAL A 1 199 ? -1.613 -1.942 13.055 1.00 92.31 199 VAL A O 1
ATOM 1588 N N . ILE A 1 200 ? -2.449 0.122 12.718 1.00 91.38 200 ILE A N 1
ATOM 1589 C CA . ILE A 1 200 ? -3.139 0.210 14.008 1.00 91.38 200 ILE A CA 1
ATOM 1590 C C . ILE A 1 200 ? -4.547 0.757 13.841 1.00 91.38 200 ILE A C 1
ATOM 1592 O O . ILE A 1 200 ? -4.807 1.567 12.953 1.00 91.38 200 ILE A O 1
ATOM 1596 N N . GLN A 1 201 ? -5.430 0.359 14.749 1.00 89.06 201 GLN A N 1
ATOM 1597 C CA . GLN A 1 201 ? -6.695 1.042 14.984 1.00 89.06 201 GLN A CA 1
ATOM 1598 C C . GLN A 1 201 ? -6.584 1.930 16.224 1.00 89.06 201 GLN A C 1
ATOM 1600 O O . GLN A 1 201 ? -6.054 1.477 17.235 1.00 89.06 201 GLN A O 1
ATOM 1605 N N . THR A 1 202 ? -7.075 3.165 16.157 1.00 85.62 202 THR A N 1
ATOM 1606 C CA . THR A 1 202 ? -7.023 4.137 17.262 1.00 85.62 202 THR A CA 1
ATOM 1607 C C . THR A 1 202 ? -8.182 5.129 17.175 1.00 85.62 202 THR A C 1
ATOM 1609 O O . THR A 1 202 ? -8.687 5.411 16.091 1.00 85.62 202 THR A O 1
ATOM 1612 N N . ASP A 1 203 ? -8.601 5.682 18.310 1.00 78.06 203 ASP A N 1
ATOM 1613 C CA . ASP A 1 203 ? -9.568 6.789 18.371 1.00 78.06 203 ASP A CA 1
ATOM 1614 C C . ASP A 1 203 ? -8.881 8.173 18.383 1.00 78.06 203 ASP A C 1
ATOM 1616 O O . ASP A 1 203 ? -9.551 9.205 18.369 1.00 78.06 203 ASP A O 1
ATOM 1620 N N . VAL A 1 204 ? -7.541 8.203 18.376 1.00 78.25 204 VAL A N 1
ATOM 1621 C CA . VAL A 1 204 ? -6.692 9.406 18.506 1.00 78.25 204 VAL A CA 1
ATOM 1622 C C . VAL A 1 204 ? -5.666 9.485 17.364 1.00 78.25 204 VAL A C 1
ATOM 1624 O O . VAL A 1 204 ? -5.111 8.451 16.986 1.00 78.25 204 VAL A O 1
ATOM 1627 N N . LEU A 1 205 ? -5.395 10.695 16.845 1.00 77.88 205 LEU A N 1
ATOM 1628 C CA . LEU A 1 205 ? -4.473 10.984 15.722 1.00 77.88 205 LEU A CA 1
ATOM 1629 C C . LEU A 1 205 ? -3.076 11.470 16.151 1.00 77.88 205 LEU A C 1
ATOM 1631 O O . LEU A 1 205 ? -3.007 12.202 17.160 1.00 77.88 205 LEU A O 1
#

Radius of gyration: 21.44 Å; chains: 1; bounding box: 48×33×70 Å

Foldseek 3Di:
DPPVQWDQDPQFIWGQDPVRDIDTCRPDDQPFDDKDFPDDFAPFWWDFPDPPPDIGGQWAQQDDDPPNGDHSQKTKGQLCSACVQDPPPGRIHHRAALQQWGWGTKIKDFQAAFKKKWFKFWDQLAFKKKKWKFWDPDRDPVRTQFIDIDHRRDGDTDIGIGGPDDRDRDMTMMTIIMHDDSVSPPDSRHMTMIHGPDIGGGHDD

pLDDT: mean 81.64, std 16.16, range [39.53, 98.19]

Organism: Virgibacillus pantothenticus (NCBI:txid1473)